Protein 4QHJ (pdb70)

InterPro domains:
  IPR008756 Peptidase M56 [PF05569] (7-85)

Sequence (216 aa):
MKDRKILNEILSNTINNEELNLNDDKKANIKKIKIKPLKRKIASISLTNKTIYINKNILPYLSDEEIRFILAHELLHLKYGKYHINEFEEELLFLFPNKEAILFNLINKLFQMKDRKILNEILSSNTINELNLNDKKANIKIKIKPLKRKIASISSLLTTNKTIYINKNILPYLSDEEIRFILAHELLHLKYGKYHINEFEEELLFLFPNKEAILFNLINKLFQ

Nearest PDB structures (foldseek):
  4qhj-assembly1_B  TM=9.947E-01  e=1.474E-17  Methanocaldococcus jannaschii DSM 2661
  4qhi-assembly2_C  TM=9.336E-01  e=2.902E-15  Methanocaldococcus jannaschii DSM 2661
  4qhg-assembly1_A-2  TM=9.249E-01  e=2.203E-14  Methanocaldococcus jannaschii DSM 2661
  4qhi-assembly1_B  TM=8.298E-01  e=1.121E-14  Methanocaldococcus jannaschii DSM 2661
  4jix-assembly1_A  TM=8.274E-01  e=1.534E-06  Methanocaldococcus jannaschii DSM 2661

Solvent-accessible surface area: 12260 Å² total; per-residue (Å²): 206,59,78,102,141,35,6,94,89,11,26,44,96,7,2,89,94,0,117,16,75,107,70,109,90,66,7,102,32,105,46,89,90,27,178,155,92,6,4,16,53,23,110,127,86,50,8,0,40,2,4,123,85,0,5,104,130,12,49,64,77,16,1,91,0,3,0,0,13,12,0,0,25,23,68,59,34,166,150,30,76,121,95,0,28,113,38,0,85,173,29,15,111,97,7,26,42,21,0,31,98,0,5,49,100,5,37,156,204,58,74,104,162,39,6,96,106,12,25,44,82,8,2,84,98,1,124,14,73,116,71,106,90,71,7,106,30,107,48,88,90,24,176,169,101,10,10,15,49,25,74,134,100,35,16,0,44,1,0,123,93,8,3,100,146,10,49,63,75,11,1,90,2,10,0,0,20,12,0,0,23,14,66,64,22,162,154,52,74,114,86,0,34,116,49,0,88,173,34,18,108,85,6,11,21,18,0,12,87,1,1,28,65,11,24,117

Structure (mmCIF, N/CA/C/O backbone):
data_4QHJ
#
_entry.id   4QHJ
#
_cell.length_a   49.390
_cell.length_b   49.840
_cell.length_c   104.840
_cell.angle_alpha   90.00
_cell.angle_beta   90.00
_cell.angle_gamma   90.00
#
_symmetry.space_group_name_H-M   'P 21 21 21'
#
loop_
_entity.id
_entity.type
_entity.pdbx_description
1 polymer 'Uncharacterized protein MJ1213'
2 non-polymer 'ZINC ION'
3 non-polymer 'ACETATE ION'
4 non-polymer GLYCEROL
5 water water
#
loop_
_atom_site.group_PDB
_atom_site.id
_atom_site.type_symbol
_atom_site.label_atom_id
_atom_site.label_alt_id
_atom_site.label_comp_id
_atom_site.label_asym_id
_atom_site.label_entity_id
_atom_site.label_seq_id
_atom_site.pdbx_PDB_ins_code
_atom_site.Cartn_x
_atom_site.Cartn_y
_atom_site.Cartn_z
_atom_site.occupancy
_atom_site.B_iso_or_equiv
_atom_site.auth_seq_id
_atom_site.auth_comp_id
_atom_site.auth_asym_id
_atom_site.auth_atom_id
_atom_site.pdbx_PDB_model_num
ATOM 1 N N . MET A 1 1 ? -5.851 26.579 -5.583 1.00 59.13 1 MET A N 1
ATOM 2 C CA . MET A 1 1 ? -5.290 25.522 -4.732 1.00 56.59 1 MET A CA 1
ATOM 3 C C . MET A 1 1 ? -3.847 25.169 -5.141 1.00 53.20 1 MET A C 1
ATOM 4 O O . MET A 1 1 ? -3.434 25.468 -6.263 1.00 52.42 1 MET A O 1
ATOM 9 N N . LYS A 1 2 ? -3.094 24.508 -4.243 1.00 44.83 2 LYS A N 1
ATOM 10 C CA . LYS A 1 2 ? -1.737 24.068 -4.574 1.00 41.02 2 LYS A CA 1
ATOM 11 C C . LYS A 1 2 ? -1.803 22.892 -5.568 1.00 39.95 2 LYS A C 1
ATOM 12 O O . LYS A 1 2 ? -2.654 22.019 -5.419 1.00 34.85 2 LYS A O 1
ATOM 18 N N . ASP A 1 3 ? -0.892 22.882 -6.560 1.00 36.86 3 ASP A N 1
ATOM 19 C CA . ASP A 1 3 ? -0.742 21.829 -7.560 1.00 36.74 3 ASP A CA 1
ATOM 20 C C . ASP A 1 3 ? -0.633 20.474 -6.854 1.00 35.63 3 ASP A C 1
ATOM 21 O O . ASP A 1 3 ? 0.285 20.269 -6.063 1.00 34.86 3 ASP A O 1
ATOM 26 N N . ARG A 1 4 ? -1.609 19.580 -7.081 1.00 30.56 4 ARG A N 1
ATOM 27 C CA . ARG A 1 4 ? -1.579 18.266 -6.435 1.00 27.16 4 ARG A CA 1
ATOM 28 C C . ARG A 1 4 ? -0.494 17.382 -7.022 1.00 26.34 4 ARG A C 1
ATOM 29 O O . ARG A 1 4 ? -0.040 16.459 -6.354 1.00 23.18 4 ARG A O 1
ATOM 37 N N . LYS A 1 5 ? -0.131 17.610 -8.300 1.00 24.20 5 LYS A N 1
ATOM 38 C CA . LYS A 1 5 ? 0.843 16.770 -8.981 1.00 23.14 5 LYS A CA 1
ATOM 39 C C . LYS A 1 5 ? 2.181 16.695 -8.210 1.00 24.39 5 LYS A C 1
ATOM 40 O O . LYS A 1 5 ? 2.660 15.588 -7.917 1.00 21.80 5 LYS A O 1
ATOM 46 N N . ILE A 1 6 ? 2.745 17.837 -7.821 1.00 22.27 6 ILE A N 1
ATOM 47 C CA . ILE A 1 6 ? 4.017 17.802 -7.100 1.00 21.79 6 ILE A CA 1
ATOM 48 C C . ILE A 1 6 ? 3.844 17.150 -5.710 1.00 23.03 6 ILE A C 1
ATOM 49 O O . ILE A 1 6 ? 4.712 16.403 -5.304 1.00 22.21 6 ILE A O 1
ATOM 54 N N . LEU A 1 7 ? 2.717 17.389 -5.020 1.00 20.62 7 LEU A N 1
ATOM 55 C CA . LEU A 1 7 ? 2.481 16.775 -3.704 1.00 20.50 7 LEU A CA 1
ATOM 56 C C . LEU A 1 7 ? 2.372 15.260 -3.827 1.00 21.83 7 LEU A C 1
ATOM 57 O O . LEU A 1 7 ? 2.949 14.547 -3.010 1.00 21.57 7 LEU A O 1
ATOM 62 N N . ASN A 1 8 ? 1.646 14.766 -4.860 1.00 20.72 8 ASN A N 1
ATOM 63 C CA . ASN A 1 8 ? 1.487 13.318 -5.092 1.00 20.54 8 ASN A CA 1
ATOM 64 C C . ASN A 1 8 ? 2.842 12.649 -5.317 1.00 23.10 8 ASN A C 1
ATOM 65 O O . ASN A 1 8 ? 3.111 11.593 -4.753 1.00 21.23 8 ASN A O 1
ATOM 70 N N . GLU A 1 9 ? 3.686 13.281 -6.138 1.00 20.39 9 GLU A N 1
ATOM 71 C CA . GLU A 1 9 ? 4.990 12.763 -6.503 1.00 19.35 9 GLU A CA 1
ATOM 72 C C . GLU A 1 9 ? 5.960 12.790 -5.309 1.00 22.41 9 GLU A C 1
ATOM 73 O O . GLU A 1 9 ? 6.625 11.786 -5.055 1.00 20.94 9 GLU A O 1
ATOM 79 N N . ILE A 1 10 ? 6.024 13.903 -4.567 1.00 18.69 10 ILE A N 1
ATOM 80 C CA . ILE A 1 10 ? 6.873 14.000 -3.375 1.00 19.21 10 ILE A CA 1
ATOM 81 C C . ILE A 1 10 ? 6.454 12.940 -2.362 1.00 21.37 10 ILE A C 1
ATOM 82 O O . ILE A 1 10 ? 7.304 12.231 -1.834 1.00 21.35 10 ILE A O 1
ATOM 87 N N . LEU A 1 11 ? 5.141 12.815 -2.114 1.00 19.52 11 LEU A N 1
ATOM 88 C CA . LEU A 1 11 ? 4.664 11.851 -1.133 1.00 18.74 11 LEU A CA 1
ATOM 89 C C . LEU A 1 11 ? 5.084 10.423 -1.519 1.00 23.15 11 LEU A C 1
ATOM 90 O O . LEU A 1 11 ? 5.655 9.708 -0.697 1.00 23.63 11 LEU A O 1
ATOM 95 N N . SER A 1 12 ? 4.824 10.023 -2.771 1.00 21.31 12 SER A N 1
ATOM 96 C CA . SER A 1 12 ? 5.151 8.675 -3.250 1.00 21.47 12 SER A CA 1
ATOM 97 C C . SER A 1 12 ? 6.673 8.426 -3.203 1.00 24.02 12 SER A C 1
ATOM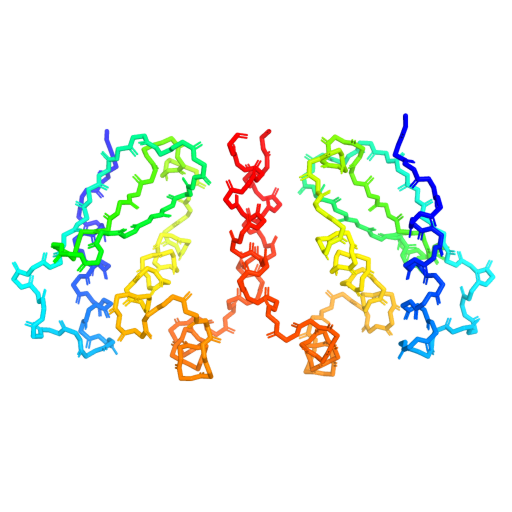 98 O O . SER A 1 12 ? 7.119 7.381 -2.723 1.00 24.42 12 SER A O 1
ATOM 101 N N . ASN A 1 13 ? 7.454 9.378 -3.711 1.00 20.64 13 ASN A N 1
ATOM 102 C CA . ASN A 1 13 ? 8.924 9.270 -3.741 1.00 21.42 13 ASN A CA 1
ATOM 103 C C . ASN A 1 13 ? 9.520 9.173 -2.352 1.00 25.07 13 ASN A C 1
ATOM 104 O O . ASN A 1 13 ? 10.427 8.368 -2.147 1.00 25.11 13 ASN A O 1
ATOM 109 N N . THR A 1 14 ? 9.012 9.979 -1.407 1.00 22.51 14 THR A N 1
ATOM 110 C CA . THR A 1 14 ? 9.565 10.026 -0.053 1.00 22.03 14 THR A CA 1
ATOM 111 C C . THR A 1 14 ? 9.190 8.765 0.717 1.00 26.06 14 THR A C 1
ATOM 112 O O . THR A 1 14 ? 10.041 8.218 1.418 1.00 26.13 14 THR A O 1
ATOM 116 N N . ILE A 1 15 ? 7.957 8.279 0.556 1.00 23.19 15 ILE A N 1
ATOM 117 C CA . ILE A 1 15 ? 7.538 7.033 1.201 1.00 22.49 15 ILE A CA 1
ATOM 118 C C . ILE A 1 15 ? 8.448 5.906 0.708 1.00 26.59 15 ILE A C 1
ATOM 119 O O . ILE A 1 15 ? 8.864 5.073 1.512 1.00 27.85 15 ILE A O 1
ATOM 124 N N . ASN A 1 16 ? 8.770 5.893 -0.615 1.00 24.73 16 ASN A N 1
ATOM 125 C CA A ASN A 1 16 ? 9.625 4.850 -1.182 0.50 24.91 16 ASN A CA 1
ATOM 126 C CA B ASN A 1 16 ? 9.642 4.884 -1.229 0.50 25.27 16 ASN A CA 1
ATOM 127 C C . ASN A 1 16 ? 11.031 4.900 -0.597 1.00 29.57 16 ASN A C 1
ATOM 128 O O . ASN A 1 16 ? 11.521 3.864 -0.137 1.00 30.67 16 ASN A O 1
ATOM 137 N N . GLU A 1 17 ? 11.680 6.083 -0.576 1.00 26.44 17 GLU A N 1
ATOM 138 C CA A GLU A 1 17 ? 13.058 6.162 -0.087 0.50 26.23 17 GLU A CA 1
ATOM 139 C CA B GLU A 1 17 ? 13.062 6.143 -0.080 0.50 27.30 17 GLU A CA 1
ATOM 140 C C . GLU A 1 17 ? 13.155 6.019 1.445 1.00 29.69 17 GLU A C 1
ATOM 141 O O . GLU A 1 17 ? 14.232 5.714 1.953 1.00 30.03 17 GLU A O 1
ATOM 152 N N . LEU A 1 18 ? 12.036 6.176 2.171 1.00 25.30 18 LEU A N 1
ATOM 153 C CA . LEU A 1 18 ? 12.052 5.989 3.632 1.00 24.54 18 LEU A CA 1
ATOM 154 C C . LEU A 1 18 ? 11.587 4.566 3.996 1.00 28.69 18 LEU A C 1
ATOM 155 O O . LEU A 1 18 ? 11.435 4.266 5.176 1.00 28.01 18 LEU A O 1
ATOM 160 N N . ASN A 1 19 ? 11.406 3.685 2.977 1.00 28.57 19 ASN A N 1
ATOM 161 C CA . ASN A 1 19 ? 10.939 2.288 3.100 1.00 30.58 19 ASN A CA 1
ATOM 162 C C . ASN A 1 19 ? 9.612 2.190 3.902 1.00 34.35 19 ASN A C 1
ATOM 163 O O . ASN A 1 19 ? 9.461 1.339 4.788 1.00 34.20 19 ASN A O 1
ATOM 168 N N . LEU A 1 20 ? 8.656 3.060 3.563 1.00 29.87 20 LEU A N 1
ATOM 169 C CA . LEU A 1 20 ? 7.339 3.118 4.200 1.00 29.23 20 LEU A CA 1
ATOM 170 C C . LEU A 1 20 ? 6.224 2.625 3.253 1.00 32.91 20 LEU A C 1
ATOM 171 O O . LEU A 1 20 ? 5.043 2.866 3.519 1.00 31.31 20 LEU A O 1
ATOM 176 N N . ASN A 1 21 ? 6.583 1.925 2.156 1.00 32.70 21 ASN A N 1
ATOM 177 C CA . ASN A 1 21 ? 5.577 1.459 1.184 1.00 34.20 21 ASN A CA 1
ATOM 178 C C . ASN A 1 21 ? 4.499 0.548 1.793 1.00 39.53 21 ASN A C 1
ATOM 179 O O . ASN A 1 21 ? 3.390 0.511 1.250 1.00 39.41 21 ASN A O 1
ATOM 184 N N . ASP A 1 22 ? 4.795 -0.138 2.930 1.00 37.54 22 ASP A N 1
ATOM 185 C CA A ASP A 1 22 ? 3.842 -0.996 3.647 0.50 38.45 22 ASP A CA 1
ATOM 186 C CA B ASP A 1 22 ? 3.820 -1.000 3.613 0.50 38.50 22 ASP A CA 1
ATOM 187 C C . ASP A 1 22 ? 2.667 -0.158 4.203 1.00 41.71 22 ASP A C 1
ATOM 188 O O . ASP A 1 22 ? 1.617 -0.702 4.573 1.00 42.71 22 ASP A O 1
ATOM 197 N N . LYS A 1 23 ? 2.853 1.174 4.262 1.00 36.07 23 LYS A N 1
ATOM 198 C CA . LYS A 1 23 ? 1.867 2.119 4.786 1.00 35.52 23 LYS A CA 1
ATOM 199 C C . LYS A 1 23 ? 1.275 3.021 3.674 1.00 38.03 23 LYS A C 1
ATOM 200 O O . LYS A 1 23 ? 0.542 3.956 3.992 1.00 36.27 23 LYS A O 1
ATOM 206 N N . LYS A 1 24 ? 1.581 2.739 2.388 1.00 35.03 24 LYS A N 1
ATOM 207 C CA . LYS A 1 24 ? 1.109 3.533 1.246 1.00 35.06 24 LYS A CA 1
ATOM 208 C C . LYS A 1 24 ? -0.442 3.584 1.164 1.00 38.95 24 LYS A C 1
ATOM 209 O O . LYS A 1 24 ? -1.006 4.611 0.769 1.00 36.64 24 LYS A O 1
ATOM 215 N N . ALA A 1 25 ? -1.125 2.487 1.551 1.00 34.85 25 ALA A N 1
ATOM 216 C CA . ALA A 1 25 ? -2.598 2.453 1.544 1.00 34.65 25 ALA A CA 1
ATOM 217 C C . ALA A 1 25 ? -3.202 3.338 2.648 1.00 36.95 25 ALA A C 1
ATOM 218 O O . ALA A 1 25 ? -4.406 3.647 2.613 1.00 36.61 25 ALA A O 1
ATOM 220 N N . ASN A 1 26 ? -2.373 3.747 3.630 1.00 32.34 26 ASN A N 1
ATOM 221 C CA . ASN A 1 26 ? -2.850 4.529 4.768 1.00 32.60 26 ASN A CA 1
ATOM 222 C C . ASN A 1 26 ? -2.419 5.975 4.750 1.00 34.72 26 ASN A C 1
ATOM 223 O O . ASN A 1 26 ? -3.192 6.825 5.191 1.00 36.85 26 ASN A O 1
ATOM 228 N N . ILE A 1 27 ? -1.191 6.265 4.298 1.00 27.48 27 ILE A N 1
ATOM 229 C CA . ILE A 1 27 ? -0.670 7.634 4.358 1.00 25.51 27 ILE A CA 1
ATOM 230 C C . ILE A 1 27 ? -1.302 8.518 3.293 1.00 27.78 27 ILE A C 1
ATOM 231 O O . ILE A 1 27 ? -1.290 8.176 2.118 1.00 26.32 27 ILE A O 1
ATOM 236 N N . LYS A 1 28 ? -1.817 9.666 3.732 1.00 25.32 28 LYS A N 1
ATOM 237 C CA A LYS A 1 28 ? -2.438 10.671 2.871 0.50 24.22 28 LYS A CA 1
ATOM 238 C CA B LYS A 1 28 ? -2.438 10.669 2.867 0.50 24.42 28 LYS A CA 1
ATOM 239 C C . LYS A 1 28 ? -2.094 12.055 3.356 1.00 28.17 28 LYS A C 1
ATOM 240 O O . LYS A 1 28 ? -1.922 12.254 4.562 1.00 27.46 28 LYS A O 1
ATOM 251 N N . ILE A 1 29 ? -2.046 13.020 2.441 1.00 23.83 29 ILE A N 1
ATOM 252 C CA . ILE A 1 29 ? -1.850 14.414 2.807 1.00 23.69 29 ILE A CA 1
ATOM 253 C C . ILE A 1 29 ? -3.228 15.075 2.843 1.00 28.16 29 ILE A C 1
ATOM 254 O O . ILE A 1 29 ? -4.009 14.897 1.911 1.00 28.15 29 ILE A O 1
ATOM 259 N N . LYS A 1 30 ? -3.504 15.889 3.865 1.00 26.33 30 LYS A N 1
ATOM 260 C CA . LYS A 1 30 ? -4.723 16.698 3.908 1.00 27.85 30 LYS A CA 1
ATOM 261 C C . LYS A 1 30 ? -4.301 18.129 4.154 1.00 32.45 30 LYS A C 1
ATOM 262 O O . LYS A 1 30 ? -3.402 18.360 4.960 1.00 32.58 30 LYS A O 1
ATOM 268 N N . ILE A 1 31 ? -4.903 19.081 3.432 1.00 29.93 31 ILE A N 1
ATOM 269 C CA . ILE A 1 31 ? -4.571 20.501 3.555 1.00 30.55 31 ILE A CA 1
ATOM 270 C C . ILE A 1 31 ? -5.713 21.200 4.282 1.00 35.90 31 ILE A C 1
ATOM 271 O O . ILE A 1 31 ? -6.843 21.253 3.784 1.00 34.92 31 ILE A O 1
ATOM 276 N N . LYS A 1 32 ? -5.421 21.708 5.478 1.00 33.55 32 LYS A N 1
ATOM 277 C CA . LYS A 1 32 ? -6.432 22.385 6.289 1.00 35.72 32 LYS A CA 1
ATOM 278 C C . LYS A 1 32 ? -5.788 23.451 7.177 1.00 39.83 32 LYS A C 1
ATOM 279 O O . LYS A 1 32 ? -4.591 23.358 7.449 1.00 36.70 32 LYS A O 1
ATOM 285 N N . PRO A 1 33 ? -6.549 24.448 7.684 1.00 39.59 33 PRO A N 1
ATOM 286 C CA . PRO A 1 33 ? -5.930 25.410 8.613 1.00 40.58 33 PRO A CA 1
ATOM 287 C C . PRO A 1 33 ? -5.476 24.681 9.873 1.00 45.61 33 PRO A C 1
ATOM 288 O O . PRO A 1 33 ? -6.152 23.754 10.339 1.00 46.45 33 PRO A O 1
ATOM 292 N N . LEU A 1 34 ? -4.281 25.022 10.342 1.00 41.26 34 LEU A N 1
ATOM 293 C CA . LEU A 1 34 ? -3.701 24.494 11.572 1.00 41.07 34 LEU A CA 1
ATOM 294 C C . LEU A 1 34 ? -3.453 25.679 12.477 1.00 49.12 34 LEU A C 1
ATOM 295 O O . LEU A 1 34 ? -2.980 26.725 12.010 1.00 49.54 34 LEU A O 1
ATOM 300 N N . LYS A 1 35 ? -3.852 25.532 13.748 1.00 48.90 35 LYS A N 1
ATOM 301 C CA . LYS A 1 35 ? -3.802 26.583 14.768 1.00 50.69 35 LYS A CA 1
ATOM 302 C C . LYS A 1 35 ? -2.377 27.035 15.100 1.00 54.75 35 LYS A C 1
ATOM 303 O O . LYS A 1 35 ? -2.091 28.232 15.015 1.00 57.77 35 LYS A O 1
ATOM 309 N N . ARG A 1 36 ? -1.502 26.106 15.499 1.00 46.88 36 ARG A N 1
ATOM 310 C CA . ARG A 1 36 ? -0.161 26.485 15.939 1.00 46.68 36 ARG A CA 1
ATOM 311 C C . ARG A 1 36 ? 0.962 25.670 15.273 1.00 45.71 36 ARG A C 1
ATOM 312 O O . ARG A 1 36 ? 2.036 25.518 15.864 1.00 43.64 36 ARG A O 1
ATOM 320 N N . LYS A 1 37 ? 0.730 25.155 14.050 1.00 40.07 37 LYS A N 1
ATOM 321 C CA . LYS A 1 37 ? 1.721 24.316 13.364 1.00 37.53 37 LYS A CA 1
ATOM 322 C C . LYS A 1 37 ? 1.744 24.527 11.847 1.00 37.58 37 LYS A C 1
ATOM 323 O O . LYS A 1 37 ? 0.715 24.861 11.260 1.00 37.47 37 LYS A O 1
ATOM 329 N N . ILE A 1 38 ? 2.901 24.285 11.205 1.00 32.71 38 ILE A N 1
ATOM 330 C CA . ILE A 1 38 ? 3.001 24.368 9.739 1.00 31.56 38 ILE A CA 1
ATOM 331 C C . ILE A 1 38 ? 2.514 23.040 9.151 1.00 32.46 38 ILE A C 1
ATOM 332 O O . ILE A 1 38 ? 2.036 22.970 8.022 1.00 29.13 38 ILE A O 1
ATOM 337 N N . ALA A 1 39 ? 2.683 21.976 9.927 1.00 30.93 39 ALA A N 1
ATOM 338 C CA . ALA A 1 39 ? 2.307 20.619 9.569 1.00 30.44 39 ALA A CA 1
ATOM 339 C C . ALA A 1 39 ? 2.179 19.787 10.831 1.00 34.46 39 ALA A C 1
ATOM 340 O O . ALA A 1 39 ? 2.702 20.164 11.881 1.00 33.36 39 ALA A O 1
ATOM 342 N N . SER A 1 40 ? 1.462 18.675 10.732 1.00 31.37 40 SER A N 1
ATOM 343 C CA . SER A 1 40 ? 1.245 17.752 11.833 1.00 32.22 40 SER A CA 1
ATOM 344 C C . SER A 1 40 ? 0.879 16.389 11.292 1.00 37.18 40 SER A C 1
ATOM 345 O O . SER A 1 40 ? 0.734 16.208 10.079 1.00 34.47 40 SER A O 1
ATOM 348 N N . ILE A 1 41 ? 0.741 15.421 12.190 1.00 34.57 41 ILE A N 1
ATOM 349 C CA . ILE A 1 41 ? 0.348 14.071 11.818 1.00 34.64 41 ILE A CA 1
ATOM 350 C C . ILE A 1 41 ? -0.767 13.606 12.728 1.00 43.44 41 ILE A C 1
ATOM 351 O O . ILE A 1 41 ? -0.928 14.111 13.845 1.00 41.67 41 ILE A O 1
ATOM 356 N N . SER A 1 42 ? -1.527 12.636 12.248 1.00 44.17 42 SER A N 1
ATOM 357 C CA . SER A 1 42 ? -2.487 11.901 13.052 1.00 48.30 42 SER A CA 1
ATOM 358 C C . SER A 1 42 ? -1.926 10.493 12.997 1.00 59.72 42 SER A C 1
ATOM 359 O O . SER A 1 42 ? -2.020 9.833 11.952 1.00 59.96 42 SER A O 1
ATOM 362 N N . LEU A 1 43 ? -1.167 10.104 14.039 1.00 59.66 43 LEU A N 1
ATOM 363 C CA . LEU A 1 43 ? -0.498 8.797 14.078 1.00 60.83 43 LEU A CA 1
ATOM 364 C C . LEU A 1 43 ? -1.511 7.652 13.914 1.00 67.50 43 LEU A C 1
ATOM 365 O O . LEU A 1 43 ? -1.180 6.643 13.284 1.00 67.83 43 LEU A O 1
ATOM 370 N N . THR A 1 44 ? -2.744 7.836 14.437 1.00 64.75 44 THR A N 1
ATOM 371 C CA . THR A 1 44 ? -3.821 6.855 14.368 1.00 65.31 44 THR A CA 1
ATOM 372 C C . THR A 1 44 ? -4.120 6.463 12.913 1.00 66.44 44 THR A C 1
ATOM 373 O O . THR A 1 44 ? -3.916 5.295 12.573 1.00 67.09 44 THR A O 1
ATOM 377 N N . ASN A 1 45 ? -4.550 7.419 12.047 1.00 59.10 45 ASN A N 1
ATOM 378 C CA . ASN A 1 45 ? -4.895 7.067 10.667 1.00 56.90 45 ASN A CA 1
ATOM 379 C C . ASN A 1 45 ? -3.795 7.434 9.621 1.00 53.85 45 ASN A C 1
ATOM 380 O O . ASN A 1 45 ? -4.050 7.282 8.423 1.00 52.20 45 ASN A O 1
ATOM 385 N N . LYS A 1 46 ? -2.567 7.823 10.065 1.00 46.73 46 LYS A N 1
ATOM 386 C CA . LYS A 1 46 ? -1.397 8.078 9.197 1.00 43.76 46 LYS A CA 1
ATOM 387 C C . LYS A 1 46 ? -1.647 9.255 8.216 1.00 43.60 46 LYS A C 1
ATOM 388 O O . LYS A 1 46 ? -1.137 9.265 7.090 1.00 44.06 46 LYS A O 1
ATOM 394 N N . THR A 1 47 ? -2.419 10.252 8.650 1.00 36.50 47 THR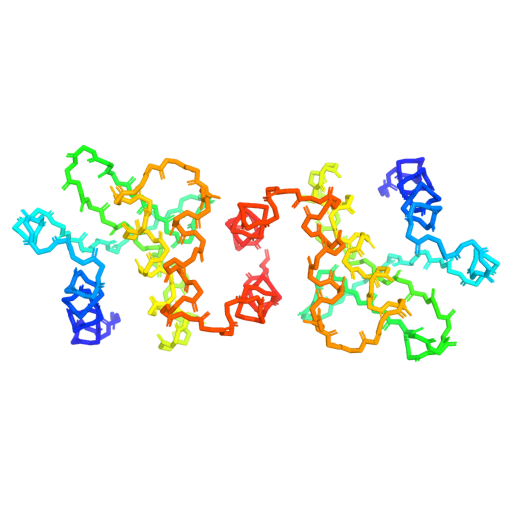 A N 1
ATOM 395 C CA . THR A 1 47 ? -2.677 11.431 7.831 1.00 34.04 47 THR A CA 1
ATOM 396 C C . THR A 1 47 ? -1.641 12.503 8.135 1.00 34.21 47 THR A C 1
ATOM 397 O O . THR A 1 47 ? -1.361 12.772 9.306 1.00 34.90 47 THR A O 1
ATOM 401 N N . ILE A 1 48 ? -1.082 13.129 7.080 1.00 26.14 48 ILE A N 1
ATOM 402 C CA . ILE A 1 48 ? -0.172 14.254 7.245 1.00 24.57 48 ILE A CA 1
ATOM 403 C C . ILE A 1 48 ? -0.969 15.494 6.939 1.00 28.87 48 ILE A C 1
ATOM 404 O O . ILE A 1 48 ? -1.454 15.627 5.818 1.00 27.26 48 ILE A O 1
ATOM 409 N N . TYR A 1 49 ? -1.086 16.412 7.904 1.00 27.47 49 TYR A N 1
ATOM 410 C CA . TYR A 1 49 ? -1.779 17.667 7.677 1.00 29.88 49 TYR A CA 1
ATOM 411 C C . TYR A 1 49 ? -0.777 18.745 7.340 1.00 31.74 49 TYR A C 1
ATOM 412 O O . TYR A 1 49 ? 0.262 18.836 8.002 1.00 30.08 49 TYR A O 1
ATOM 421 N N . ILE A 1 50 ? -1.071 19.539 6.291 1.00 27.06 50 ILE A N 1
ATOM 422 C CA . ILE A 1 50 ? -0.255 20.688 5.906 1.00 26.94 50 ILE A CA 1
ATOM 423 C C . ILE A 1 50 ? -1.116 21.903 6.153 1.00 29.64 50 ILE A C 1
ATOM 424 O O . ILE A 1 50 ? -2.291 21.933 5.740 1.00 29.89 50 ILE A O 1
ATOM 429 N N . ASN A 1 51 ? -0.554 22.911 6.819 1.00 27.42 51 ASN A N 1
ATOM 430 C CA . ASN A 1 51 ? -1.289 24.137 7.101 1.00 28.91 51 ASN A CA 1
ATOM 431 C C . ASN A 1 51 ? -1.616 24.856 5.779 1.00 33.85 51 ASN A C 1
ATOM 432 O O . ASN A 1 51 ? -0.723 25.260 5.042 1.00 32.61 51 ASN A O 1
ATOM 437 N N . LYS A 1 52 ? -2.920 24.991 5.479 1.00 33.28 52 LYS A N 1
ATOM 438 C CA . LYS A 1 52 ? -3.430 25.654 4.276 1.00 33.73 52 LYS A CA 1
ATOM 439 C C . LYS A 1 52 ? -2.881 27.102 4.108 1.00 41.51 52 LYS A C 1
ATOM 440 O O . LYS A 1 52 ? -2.664 27.559 2.982 1.00 40.73 52 LYS A O 1
ATOM 446 N N . ASN A 1 53 ? -2.656 27.798 5.226 1.00 42.03 53 ASN A N 1
ATOM 447 C CA . ASN A 1 53 ? -2.165 29.179 5.245 1.00 45.10 53 ASN A CA 1
ATOM 448 C C . ASN A 1 53 ? -0.638 29.286 4.996 1.00 51.69 53 ASN A C 1
ATOM 449 O O . ASN A 1 53 ? -0.201 30.358 4.587 1.00 53.96 53 ASN A O 1
ATOM 454 N N . ILE A 1 54 ? 0.165 28.189 5.233 1.00 46.38 54 ILE A N 1
ATOM 455 C CA . ILE A 1 54 ? 1.642 28.133 5.057 1.00 45.36 54 ILE A CA 1
ATOM 456 C C . ILE A 1 54 ? 2.046 27.719 3.659 1.00 47.05 54 ILE A C 1
ATOM 457 O O . ILE A 1 54 ? 3.088 28.140 3.140 1.00 46.02 54 ILE A O 1
ATOM 462 N N . LEU A 1 55 ? 1.288 26.782 3.115 1.00 42.00 55 LEU A N 1
ATOM 463 C CA . LEU A 1 55 ? 1.603 26.128 1.870 1.00 40.05 55 LEU A CA 1
ATOM 464 C C . LEU A 1 55 ? 1.953 27.109 0.715 1.00 45.18 55 LEU A C 1
ATOM 465 O O . LEU A 1 55 ? 3.002 26.885 0.109 1.00 43.62 55 LEU A O 1
ATOM 470 N N . PRO A 1 56 ? 1.219 28.235 0.458 1.00 44.18 56 PRO A N 1
ATOM 471 C CA . PRO A 1 56 ? 1.622 29.128 -0.647 1.00 44.95 56 PRO A CA 1
ATOM 472 C C . PRO A 1 56 ? 3.006 29.780 -0.506 1.00 49.62 56 PRO A C 1
ATOM 473 O O . PRO A 1 56 ? 3.554 30.222 -1.519 1.00 50.20 56 PRO A O 1
ATOM 477 N N . TYR A 1 57 ? 3.572 29.846 0.716 1.00 46.00 57 TYR A N 1
ATOM 478 C CA . TYR A 1 57 ? 4.868 30.498 0.974 1.00 45.98 57 TYR A CA 1
ATOM 479 C C . TYR A 1 57 ? 6.068 29.540 0.909 1.00 47.22 57 TYR A C 1
ATOM 480 O O . TYR A 1 57 ? 7.217 29.981 1.001 1.00 46.38 57 TYR A O 1
ATOM 489 N N . LEU A 1 58 ? 5.810 28.237 0.758 1.00 41.75 58 LEU A N 1
ATOM 490 C CA . LEU A 1 58 ? 6.886 27.251 0.744 1.00 39.17 58 LEU A CA 1
ATOM 491 C C . LEU A 1 58 ? 7.419 26.990 -0.652 1.00 39.23 58 LEU A C 1
ATOM 492 O O . LEU A 1 58 ? 6.638 26.802 -1.587 1.00 38.66 58 LEU A O 1
ATOM 497 N N . SER A 1 59 ? 8.751 26.909 -0.777 1.00 33.02 59 SER A N 1
ATOM 498 C CA . SER A 1 59 ? 9.425 26.530 -2.021 1.00 31.30 59 SER A CA 1
ATOM 499 C C . SER A 1 59 ? 9.222 25.025 -2.236 1.00 32.14 59 SER A C 1
ATOM 500 O O . SER A 1 59 ? 8.845 24.332 -1.281 1.00 30.16 59 SER A O 1
ATOM 503 N N . ASP A 1 60 ? 9.492 24.503 -3.454 1.00 27.70 60 ASP A N 1
ATOM 504 C CA . ASP A 1 60 ? 9.339 23.057 -3.691 1.00 26.93 60 ASP A CA 1
ATOM 505 C C . ASP A 1 60 ? 10.260 22.261 -2.763 1.00 28.09 60 ASP A C 1
ATOM 506 O O . ASP A 1 60 ? 9.828 21.255 -2.203 1.00 26.74 60 ASP A O 1
ATOM 511 N N . GLU A 1 61 ? 11.498 22.733 -2.567 1.00 26.01 61 GLU A N 1
ATOM 512 C CA . GLU A 1 61 ? 12.453 22.052 -1.687 1.00 25.04 61 GLU A CA 1
ATOM 513 C C . GLU A 1 61 ? 11.931 22.036 -0.245 1.00 28.94 61 GLU A C 1
ATOM 514 O O . GLU A 1 61 ? 12.022 20.997 0.417 1.00 27.78 61 GLU A O 1
ATOM 520 N N . GLU A 1 62 ? 11.352 23.159 0.230 1.00 26.28 62 GLU A N 1
ATOM 521 C CA . GLU A 1 62 ? 10.785 23.212 1.587 1.00 26.09 62 GLU A CA 1
ATOM 522 C C . GLU A 1 62 ? 9.611 22.251 1.738 1.00 27.00 62 GLU A C 1
ATOM 523 O O . GLU A 1 62 ? 9.484 21.627 2.788 1.00 24.50 62 GLU A O 1
ATOM 529 N N . ILE A 1 63 ? 8.758 22.110 0.705 1.00 24.28 63 ILE A N 1
ATOM 530 C CA . ILE A 1 63 ? 7.660 21.132 0.773 1.00 22.95 63 ILE A CA 1
ATOM 531 C C . ILE A 1 63 ? 8.252 19.710 0.871 1.00 24.78 63 ILE A C 1
ATOM 532 O O . ILE A 1 63 ? 7.775 18.907 1.680 1.00 23.85 63 ILE A O 1
ATOM 537 N N . ARG A 1 64 ? 9.290 19.404 0.060 1.00 22.03 64 ARG A N 1
ATOM 538 C CA . ARG A 1 64 ? 9.933 18.074 0.121 1.00 21.51 64 ARG A CA 1
ATOM 539 C C . ARG A 1 64 ? 10.439 17.816 1.548 1.00 24.93 64 ARG A C 1
ATOM 540 O O . ARG A 1 64 ? 10.227 16.739 2.089 1.00 23.52 64 ARG A O 1
ATOM 548 N N . PHE A 1 65 ? 11.081 18.841 2.151 1.00 22.21 65 PHE A N 1
ATOM 549 C CA . PHE A 1 65 ? 11.680 18.767 3.483 1.00 22.00 65 PHE A CA 1
ATOM 550 C C . PHE A 1 65 ? 10.624 18.544 4.574 1.00 25.53 65 PHE A C 1
ATOM 551 O O . PHE A 1 65 ? 10.787 17.665 5.423 1.00 24.10 65 PHE A O 1
ATOM 559 N N . ILE A 1 66 ? 9.547 19.345 4.551 1.00 23.75 66 ILE A N 1
ATOM 560 C CA . ILE A 1 66 ? 8.460 19.251 5.533 1.00 23.69 66 ILE A CA 1
ATOM 561 C C . ILE A 1 66 ? 7.761 17.878 5.439 1.00 25.80 66 ILE A C 1
ATOM 562 O O . ILE A 1 66 ? 7.478 17.261 6.472 1.00 23.69 66 ILE A O 1
ATOM 567 N N . LEU A 1 67 ? 7.488 17.396 4.211 1.00 23.07 67 LEU A N 1
ATOM 568 C CA . LEU A 1 67 ? 6.865 16.082 4.072 1.00 22.08 67 LEU A CA 1
ATOM 569 C C . LEU A 1 67 ? 7.791 14.966 4.578 1.00 23.63 67 LEU A C 1
ATOM 570 O O . LEU A 1 67 ? 7.306 14.066 5.269 1.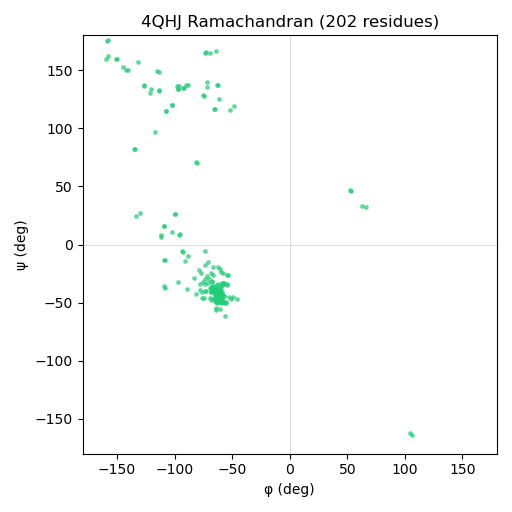00 22.72 67 LEU A O 1
ATOM 575 N N . ALA A 1 68 ? 9.111 15.044 4.291 1.00 21.09 68 ALA A N 1
ATOM 576 C CA . ALA A 1 68 ? 10.059 14.052 4.807 1.00 20.38 68 ALA A CA 1
ATOM 577 C C . ALA A 1 68 ? 10.076 14.092 6.339 1.00 24.39 68 ALA A C 1
ATOM 578 O O . ALA A 1 68 ? 10.053 13.035 6.980 1.00 24.42 68 ALA A O 1
ATOM 580 N N . HIS A 1 69 ? 10.078 15.305 6.921 1.00 22.07 69 HIS A N 1
ATOM 581 C CA . HIS A 1 69 ? 10.072 15.488 8.373 1.00 21.53 69 HIS A CA 1
ATOM 582 C C . HIS A 1 69 ? 8.847 14.796 9.007 1.00 22.77 69 HIS A C 1
ATOM 583 O O . HIS A 1 69 ? 9.002 14.022 9.959 1.00 22.21 69 HIS A O 1
ATOM 590 N N . GLU A 1 70 ? 7.643 15.029 8.460 1.00 21.55 70 GLU A N 1
ATOM 591 C CA . GLU A 1 70 ? 6.433 14.402 9.012 1.00 20.69 70 GLU A CA 1
ATOM 592 C C . GLU A 1 70 ? 6.430 12.887 8.801 1.00 23.11 70 GLU A C 1
ATOM 593 O O . GLU A 1 70 ? 6.043 12.157 9.714 1.00 22.94 70 GLU A O 1
ATOM 599 N N . LEU A 1 71 ? 6.905 12.412 7.643 1.00 21.24 71 LEU A N 1
ATOM 600 C CA . LEU A 1 71 ? 6.994 10.966 7.382 1.00 20.81 71 LEU A CA 1
ATOM 601 C C . LEU A 1 71 ? 7.950 10.296 8.365 1.00 23.59 71 LEU A C 1
ATOM 602 O O . LEU A 1 71 ? 7.695 9.170 8.794 1.00 22.60 71 LEU A O 1
ATOM 607 N N . LEU A 1 72 ? 9.027 11.020 8.764 1.00 20.96 72 LEU A N 1
ATOM 608 C CA . LEU A 1 72 ? 10.002 10.491 9.718 1.00 20.58 72 LEU A CA 1
ATOM 609 C C . LEU A 1 72 ? 9.387 10.426 11.120 1.00 23.65 72 LEU A C 1
ATOM 610 O O . LEU A 1 72 ? 9.675 9.473 11.853 1.00 23.06 72 LEU A O 1
ATOM 615 N N . HIS A 1 73 ? 8.482 11.378 11.465 1.00 21.47 73 HIS A N 1
ATOM 616 C CA . HIS A 1 73 ? 7.729 11.245 12.726 1.00 22.73 73 HIS A CA 1
ATOM 617 C C . HIS A 1 73 ? 6.767 10.028 12.641 1.00 26.42 73 HIS A C 1
ATOM 618 O O . HIS A 1 73 ? 6.648 9.305 13.626 1.00 26.16 73 HIS A O 1
ATOM 625 N N . LEU A 1 74 ? 6.134 9.765 11.465 1.00 24.80 74 LEU A N 1
ATOM 626 C CA . LEU A 1 74 ? 5.298 8.560 11.288 1.00 25.07 74 LEU A CA 1
ATOM 627 C C . LEU A 1 74 ? 6.151 7.287 11.453 1.00 28.73 74 LEU A C 1
ATOM 628 O O . LEU A 1 74 ? 5.724 6.346 12.129 1.00 28.42 74 LEU A O 1
ATOM 633 N N . LYS A 1 75 ? 7.392 7.299 10.932 1.00 23.95 75 LYS A N 1
ATOM 634 C CA . LYS A 1 75 ? 8.277 6.150 10.980 1.00 23.27 75 LYS A CA 1
ATOM 635 C C . LYS A 1 75 ? 8.888 5.907 12.371 1.00 27.29 75 LYS A C 1
ATOM 636 O O . LYS A 1 75 ? 8.916 4.755 12.821 1.00 27.14 75 LYS A O 1
ATOM 642 N N . TYR A 1 76 ? 9.393 6.969 13.030 1.00 23.94 76 TYR A N 1
ATOM 643 C CA . TYR A 1 76 ? 10.153 6.861 14.276 1.00 23.54 76 TYR A CA 1
ATOM 644 C C . TYR A 1 76 ? 9.503 7.343 15.571 1.00 26.75 76 TYR A C 1
ATOM 645 O O . TYR A 1 76 ? 10.050 7.060 16.642 1.00 27.04 76 TYR A O 1
ATOM 654 N N . GLY A 1 77 ? 8.404 8.077 15.495 1.00 25.64 77 GLY A N 1
ATOM 655 C CA . GLY A 1 77 ? 7.765 8.543 16.721 1.00 25.59 77 GLY A CA 1
ATOM 656 C C . GLY A 1 77 ? 7.968 10.019 16.978 1.00 27.22 77 GLY A C 1
ATOM 657 O O . GLY A 1 77 ? 8.363 10.766 16.079 1.00 24.60 77 GLY A O 1
ATOM 658 N N . LYS A 1 78 ? 7.714 10.441 18.223 1.00 26.30 78 LYS A N 1
ATOM 659 C CA . LYS A 1 78 ? 7.707 11.846 18.612 1.00 26.26 78 LYS A CA 1
ATOM 660 C C . LYS A 1 78 ? 9.055 12.561 18.597 1.00 27.55 78 LYS A C 1
ATOM 661 O O . LYS A 1 78 ? 9.055 13.796 18.540 1.00 26.56 78 LYS A O 1
ATOM 667 N N . TYR A 1 79 ? 10.181 11.830 18.732 1.00 23.58 79 TYR A N 1
ATOM 668 C CA . TYR A 1 79 ? 11.482 12.452 18.951 1.00 22.19 79 TYR A CA 1
ATOM 669 C C . TYR A 1 79 ? 12.492 12.255 17.831 1.00 25.26 79 TYR A C 1
ATOM 670 O O . TYR A 1 79 ? 12.509 11.210 17.167 1.00 24.57 79 TYR A O 1
ATOM 679 N N . HIS A 1 80 ? 13.376 13.273 17.672 1.00 21.03 80 HIS A N 1
ATOM 680 C CA . HIS A 1 80 ? 14.450 13.279 16.669 1.00 20.34 80 HIS A CA 1
ATOM 681 C C . HIS A 1 80 ? 15.641 12.474 17.184 1.00 23.83 80 HIS A C 1
ATOM 682 O O . HIS A 1 80 ? 16.704 13.029 17.525 1.00 23.55 80 HIS A O 1
ATOM 689 N N . ILE A 1 81 ? 15.460 11.140 17.236 1.00 20.61 81 ILE A N 1
ATOM 690 C CA . ILE A 1 81 ? 16.514 10.189 17.629 1.00 19.06 81 ILE A CA 1
ATOM 691 C C . ILE A 1 81 ? 17.581 10.178 16.512 1.00 22.62 81 ILE A C 1
ATOM 692 O O . ILE A 1 81 ? 17.323 10.701 15.416 1.00 21.74 81 ILE A O 1
ATOM 697 N N . ASN A 1 82 ? 18.778 9.629 16.792 1.00 21.99 82 ASN A N 1
ATOM 698 C CA . ASN A 1 82 ? 19.859 9.631 15.799 1.00 21.40 82 ASN A CA 1
ATOM 699 C C . ASN A 1 82 ? 19.421 9.053 14.442 1.00 25.88 82 ASN A C 1
ATOM 700 O O . ASN A 1 82 ? 19.735 9.669 13.437 1.00 24.56 82 ASN A O 1
ATOM 705 N N . GLU A 1 83 ? 18.706 7.916 14.401 1.00 23.75 83 GLU A N 1
ATOM 706 C CA . GLU A 1 83 ? 18.278 7.292 13.121 1.00 23.80 83 GLU A CA 1
ATOM 707 C C . GLU A 1 83 ? 17.415 8.241 12.287 1.00 26.74 83 GLU A C 1
ATOM 708 O O . GLU A 1 83 ? 17.551 8.297 11.059 1.00 25.99 83 GLU A O 1
ATOM 714 N N . PHE A 1 84 ? 16.507 8.966 12.966 1.00 21.95 84 PHE A N 1
ATOM 715 C CA . PHE A 1 84 ? 15.620 9.958 12.365 1.00 20.81 84 PHE A CA 1
ATOM 716 C C . PHE A 1 84 ? 16.479 11.059 11.721 1.00 25.21 84 PHE A C 1
ATOM 717 O O . PHE A 1 84 ? 16.328 11.366 10.533 1.00 23.42 84 PHE A O 1
ATOM 725 N N . GLU A 1 85 ? 17.364 11.657 12.527 1.00 21.44 85 GLU A N 1
ATOM 726 C CA . GLU A 1 85 ? 18.236 12.735 12.094 1.00 21.70 85 GLU A CA 1
ATOM 727 C C . GLU A 1 85 ? 19.176 12.302 10.954 1.00 23.75 85 GLU A C 1
ATOM 728 O O . GLU A 1 85 ? 19.348 13.085 10.011 1.00 21.58 85 GLU A O 1
ATOM 734 N N . GLU A 1 86 ? 19.701 11.060 10.992 1.00 22.17 86 GLU A N 1
ATOM 735 C CA . GLU A 1 86 ? 20.573 10.525 9.908 1.00 21.95 86 GLU A CA 1
ATOM 736 C C . GLU A 1 86 ? 19.784 10.392 8.591 1.00 24.72 86 GLU A C 1
ATOM 737 O O . GLU A 1 86 ? 20.287 10.766 7.525 1.00 23.01 86 GLU A O 1
ATOM 743 N N . GLU A 1 87 ? 18.533 9.897 8.668 1.00 20.94 87 GLU A N 1
ATOM 744 C CA . GLU A 1 87 ? 17.721 9.763 7.450 1.00 20.52 87 GLU A CA 1
ATOM 745 C C . GLU A 1 87 ? 17.342 11.129 6.901 1.00 22.30 87 GLU A C 1
ATOM 746 O O . GLU A 1 87 ? 17.361 11.321 5.680 1.00 22.14 87 GLU A O 1
ATOM 752 N N . LEU A 1 88 ? 16.996 12.080 7.781 1.00 20.63 88 LEU A N 1
ATOM 753 C CA . LEU A 1 88 ? 16.618 13.405 7.318 1.00 20.98 88 LEU A CA 1
ATOM 754 C C . LEU A 1 88 ? 17.795 14.091 6.644 1.00 23.54 88 LEU A C 1
ATOM 755 O O . LEU A 1 88 ? 17.614 14.723 5.605 1.00 22.69 88 LEU A O 1
ATOM 760 N N . LEU A 1 89 ? 19.006 13.937 7.199 1.00 19.54 89 LEU A N 1
ATOM 761 C CA . LEU A 1 89 ? 20.226 14.504 6.609 1.00 19.13 89 LEU A CA 1
ATOM 762 C C . LEU A 1 89 ? 20.566 13.821 5.284 1.00 21.86 89 LEU A C 1
ATOM 763 O O . LEU A 1 89 ? 21.111 14.460 4.386 1.00 21.20 89 LEU A O 1
ATOM 768 N N . PHE A 1 90 ? 20.231 12.534 5.154 1.00 19.13 90 PHE A N 1
ATOM 769 C CA . PHE A 1 90 ? 20.477 11.796 3.915 1.00 19.04 90 PHE A CA 1
ATOM 770 C C . PHE A 1 90 ? 19.563 12.321 2.809 1.00 21.84 90 PHE A C 1
ATOM 771 O O . PHE A 1 90 ? 19.985 12.489 1.659 1.00 22.01 90 PHE A O 1
ATOM 779 N N . LEU A 1 91 ? 18.309 12.601 3.168 1.00 19.94 91 LEU A N 1
ATOM 780 C CA . LEU A 1 91 ? 17.373 13.141 2.190 1.00 19.77 91 LEU A CA 1
ATOM 781 C C . LEU A 1 91 ? 17.669 14.616 1.912 1.00 23.02 91 LEU A C 1
ATOM 782 O O . LEU A 1 91 ? 17.425 15.098 0.808 1.00 22.04 91 LEU A O 1
ATOM 787 N N . PHE A 1 92 ? 18.151 15.346 2.925 1.00 21.84 92 PHE A N 1
ATOM 788 C CA . PHE A 1 92 ? 18.439 16.781 2.793 1.00 21.83 92 PHE A CA 1
ATOM 789 C C . PHE A 1 92 ? 19.796 17.123 3.413 1.00 24.24 92 PHE A C 1
ATOM 790 O O . PHE A 1 92 ? 19.871 17.625 4.541 1.00 23.20 92 PHE A O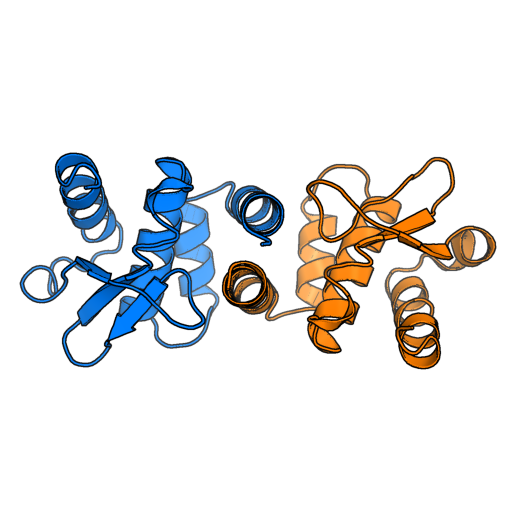 1
ATOM 798 N N . PRO A 1 93 ? 20.892 16.905 2.654 1.00 21.31 93 PRO A N 1
ATOM 799 C CA . PRO A 1 93 ? 22.233 17.231 3.180 1.00 22.83 93 PRO A CA 1
ATOM 800 C C . PRO A 1 93 ? 22.378 18.679 3.686 1.00 27.84 93 PRO A C 1
ATOM 801 O O . PRO A 1 93 ? 23.217 18.951 4.549 1.00 27.07 93 PRO A O 1
ATOM 805 N N . ASN A 1 94 ? 21.564 19.608 3.145 1.00 26.06 94 ASN A N 1
ATOM 806 C CA . ASN A 1 94 ? 21.621 21.016 3.541 1.00 27.06 94 ASN A CA 1
ATOM 807 C C . ASN A 1 94 ? 20.514 21.382 4.546 1.00 30.24 94 ASN A C 1
ATOM 808 O O . ASN A 1 94 ? 20.140 22.557 4.646 1.00 30.34 94 ASN A O 1
ATOM 813 N N . LYS A 1 95 ? 20.032 20.402 5.325 1.00 26.72 95 LYS A N 1
ATOM 814 C CA . LYS A 1 95 ? 18.897 20.601 6.239 1.00 25.35 95 LYS A CA 1
ATOM 815 C C . LYS A 1 95 ? 19.120 21.705 7.284 1.00 29.30 95 LYS A C 1
ATOM 816 O O . LYS A 1 95 ? 18.157 22.385 7.612 1.00 29.12 95 LYS A O 1
ATOM 822 N N . GLU A 1 96 ? 20.355 21.912 7.769 1.00 26.78 96 GLU A N 1
ATOM 823 C CA . GLU A 1 96 ? 20.589 22.957 8.770 1.00 28.30 96 GLU A CA 1
ATOM 824 C C . GLU A 1 96 ? 20.292 24.336 8.188 1.00 33.60 96 GLU A C 1
ATOM 825 O O . GLU A 1 96 ? 19.532 25.088 8.795 1.00 33.42 96 GLU A O 1
ATOM 831 N N . ALA A 1 97 ? 20.817 24.620 6.977 1.00 32.42 97 ALA A N 1
ATOM 832 C CA . ALA A 1 97 ? 20.599 25.893 6.277 1.00 33.33 97 ALA A CA 1
ATOM 833 C C . ALA A 1 97 ? 19.129 26.034 5.916 1.00 35.04 97 ALA A C 1
ATOM 834 O O . ALA A 1 97 ? 18.595 27.130 6.040 1.00 35.17 97 ALA A O 1
ATOM 836 N N . ILE A 1 98 ? 18.460 24.914 5.516 1.00 28.87 98 ILE A N 1
ATOM 837 C CA . ILE A 1 98 ? 17.020 24.921 5.205 1.00 27.86 98 ILE A CA 1
ATOM 838 C C . ILE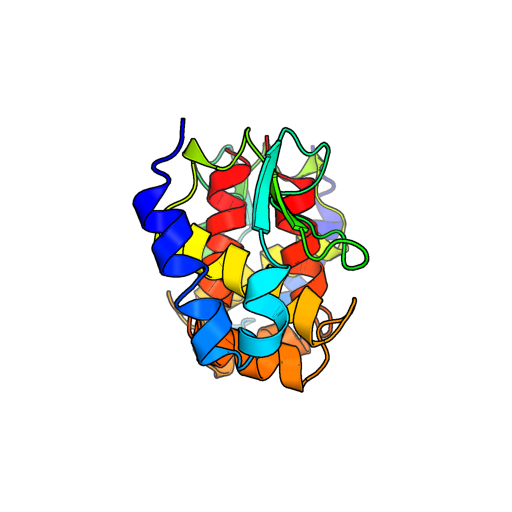 A 1 98 ? 16.226 25.386 6.450 1.00 33.06 98 ILE A C 1
ATOM 839 O O . ILE A 1 98 ? 15.339 26.242 6.329 1.00 33.13 98 ILE A O 1
ATOM 844 N N . LEU A 1 99 ? 16.537 24.804 7.621 1.00 29.82 99 LEU A N 1
ATOM 845 C CA . LEU A 1 99 ? 15.848 25.118 8.871 1.00 30.72 99 LEU A CA 1
ATOM 846 C C . LEU A 1 99 ? 16.020 26.577 9.279 1.00 34.98 99 LEU A C 1
ATOM 847 O O . LEU A 1 99 ? 15.018 27.233 9.593 1.00 33.63 99 LEU A O 1
ATOM 852 N N . PHE A 1 100 ? 17.266 27.082 9.259 1.00 35.05 100 PHE A N 1
ATOM 853 C CA . PHE A 1 100 ? 17.535 28.468 9.637 1.00 38.67 100 PHE A CA 1
ATOM 854 C C . PHE A 1 100 ? 16.883 29.424 8.649 1.00 45.16 100 PHE A C 1
ATOM 855 O O . PHE A 1 100 ? 16.306 30.436 9.068 1.00 48.01 100 PHE A O 1
ATOM 863 N N . ASN A 1 101 ? 16.881 29.061 7.361 1.00 38.01 101 ASN A N 1
ATOM 864 C CA . ASN A 1 101 ? 16.229 29.874 6.346 1.00 38.55 101 ASN A CA 1
ATOM 865 C C . ASN A 1 101 ? 14.706 29.924 6.542 1.00 41.87 101 ASN A C 1
ATOM 866 O O . ASN A 1 101 ? 14.098 30.969 6.299 1.00 42.18 101 ASN A O 1
ATOM 871 N N . LEU A 1 102 ? 14.095 28.801 6.962 1.00 36.72 102 LEU A N 1
ATOM 872 C CA . LEU A 1 102 ? 12.648 28.676 7.147 1.00 37.75 102 LEU A CA 1
ATOM 873 C C . LEU A 1 102 ? 12.097 29.539 8.265 1.00 46.23 102 LEU A C 1
ATOM 874 O O . LEU A 1 102 ? 11.064 30.176 8.051 1.00 47.55 102 LEU A O 1
ATOM 879 N N . ILE A 1 103 ? 12.742 29.559 9.448 1.00 44.54 103 ILE A N 1
ATOM 880 C CA . ILE A 1 103 ? 12.217 30.379 10.546 1.00 47.18 103 ILE A CA 1
ATOM 881 C C . ILE A 1 103 ? 12.213 31.844 10.112 1.00 53.96 103 ILE A C 1
ATOM 882 O O . ILE A 1 103 ? 11.159 32.483 10.186 1.00 54.68 103 ILE A O 1
ATOM 887 N N . ASN A 1 104 ? 13.362 32.330 9.576 1.00 50.57 104 ASN A N 1
ATOM 888 C CA . ASN A 1 104 ? 13.552 33.689 9.062 1.00 51.92 104 ASN A CA 1
ATOM 889 C C . ASN A 1 104 ? 12.545 34.068 7.933 1.00 56.79 104 ASN A C 1
ATOM 890 O O . ASN A 1 104 ? 12.162 35.237 7.878 1.00 59.59 104 ASN A O 1
ATOM 895 N N . LYS A 1 105 ? 12.096 33.116 7.070 1.00 51.04 105 LYS A N 1
ATOM 896 C CA . LYS A 1 105 ? 11.106 33.371 5.998 1.00 51.18 105 LYS A CA 1
ATOM 897 C C . LYS A 1 105 ? 9.672 33.478 6.560 1.00 55.49 105 LYS A C 1
ATOM 898 O O . LYS A 1 105 ? 8.903 34.318 6.102 1.00 55.87 105 LYS A O 1
ATOM 904 N N . LEU A 1 106 ? 9.312 32.618 7.525 1.00 50.89 106 LEU A N 1
ATOM 905 C CA . LEU A 1 106 ? 7.934 32.495 7.984 1.00 50.67 106 LEU A CA 1
ATOM 906 C C . LEU A 1 106 ? 7.491 33.364 9.164 1.00 55.97 106 LEU A C 1
ATOM 907 O O . LEU A 1 106 ? 6.273 33.446 9.361 1.00 56.52 106 LEU A O 1
ATOM 912 N N . PHE A 1 107 ? 8.376 34.002 9.949 1.00 52.51 107 PHE A N 1
ATOM 913 C CA . PHE A 1 107 ? 7.833 34.737 11.100 1.00 54.46 107 PHE A CA 1
ATOM 914 C C . PHE A 1 107 ? 6.880 35.877 10.677 1.00 61.62 107 PHE A C 1
ATOM 915 O O . PHE A 1 107 ? 7.213 36.711 9.832 1.00 62.51 107 PHE A O 1
ATOM 923 N N . GLN A 1 108 ? 5.652 35.826 11.236 1.00 59.17 108 GLN A N 1
ATOM 924 C CA . GLN A 1 108 ? 4.537 36.740 10.967 1.00 92.66 108 GLN A CA 1
ATOM 925 C C . GLN A 1 108 ? 4.174 37.538 12.222 1.00 115.08 108 GLN A C 1
ATOM 926 O O . GLN A 1 108 ? 3.620 36.988 13.175 1.00 75.62 108 GLN A O 1
ATOM 932 N N . MET B 1 1 ? 9.503 46.083 28.406 1.00 63.82 1 MET B N 1
ATOM 933 C CA . MET B 1 1 ? 10.734 45.535 27.830 1.00 61.60 1 MET B CA 1
ATOM 934 C C . MET B 1 1 ? 11.019 44.121 28.362 1.00 59.57 1 MET B C 1
ATOM 935 O O . MET B 1 1 ? 10.522 43.747 29.429 1.00 59.74 1 MET B O 1
ATOM 940 N N . LYS B 1 2 ? 11.817 43.339 27.617 1.00 50.99 2 LYS B N 1
ATOM 941 C CA . LYS B 1 2 ? 12.182 41.992 28.051 1.00 48.46 2 LYS B CA 1
ATOM 942 C C . LYS B 1 2 ? 13.159 42.088 29.205 1.00 48.06 2 LYS B C 1
ATOM 943 O O . LYS B 1 2 ? 14.092 42.894 29.154 1.00 44.91 2 LYS B O 1
ATOM 949 N N . ASP B 1 3 ? 12.920 41.261 30.240 1.00 43.48 3 ASP B N 1
ATOM 950 C CA . ASP B 1 3 ? 13.739 41.156 31.431 1.00 41.75 3 ASP B CA 1
ATOM 951 C C . ASP B 1 3 ? 15.212 41.017 31.035 1.00 40.04 3 ASP B C 1
ATOM 952 O O . ASP B 1 3 ? 15.602 40.092 30.320 1.00 39.32 3 ASP B O 1
ATOM 957 N N . ARG B 1 4 ? 16.010 41.978 31.470 1.00 32.66 4 ARG B N 1
ATOM 958 C CA . ARG B 1 4 ? 17.441 41.998 31.170 1.00 28.78 4 ARG B CA 1
ATOM 959 C C . ARG B 1 4 ? 18.195 40.952 31.973 1.00 28.60 4 ARG B C 1
ATOM 960 O O . ARG B 1 4 ? 19.259 40.513 31.539 1.00 26.31 4 ARG B O 1
ATOM 968 N N . LYS B 1 5 ? 17.702 40.616 33.173 1.00 24.83 5 LYS B N 1
ATOM 969 C CA . LYS B 1 5 ? 18.395 39.688 34.067 1.00 24.45 5 LYS B CA 1
ATOM 970 C C . LYS B 1 5 ? 18.679 38.334 33.373 1.00 27.21 5 LYS B C 1
ATOM 971 O O . LYS B 1 5 ? 19.828 37.880 33.367 1.00 25.51 5 LYS B O 1
ATOM 977 N N . ILE B 1 6 ? 17.662 37.726 32.740 1.00 24.90 6 ILE B N 1
ATOM 978 C CA . ILE B 1 6 ? 17.916 36.433 32.109 1.00 23.02 6 ILE B CA 1
ATOM 979 C C . ILE B 1 6 ? 18.864 36.583 30.900 1.00 25.49 6 ILE B C 1
ATOM 980 O O . ILE B 1 6 ? 19.717 35.729 30.702 1.00 25.02 6 ILE B O 1
ATOM 985 N N . LEU B 1 7 ? 18.742 37.683 30.127 1.00 21.99 7 LEU B N 1
ATOM 986 C CA . LEU B 1 7 ? 19.619 37.903 28.978 1.00 21.18 7 LEU B CA 1
ATOM 987 C C . LEU B 1 7 ? 21.066 38.065 29.440 1.00 23.25 7 LEU B C 1
ATOM 988 O O . LEU B 1 7 ? 21.958 37.493 28.822 1.00 20.54 7 LEU B O 1
ATOM 993 N N . ASN B 1 8 ? 21.294 38.833 30.532 1.00 21.77 8 ASN B N 1
ATOM 994 C CA . ASN B 1 8 ? 22.645 39.054 31.070 1.00 20.82 8 ASN B CA 1
ATOM 995 C C . ASN B 1 8 ? 23.297 37.737 31.474 1.00 23.79 8 ASN B C 1
ATOM 996 O O . ASN B 1 8 ? 24.454 37.493 31.156 1.00 22.42 8 ASN B O 1
ATOM 1001 N N . GLU B 1 9 ? 22.532 36.891 32.170 1.00 21.66 9 GLU B N 1
ATOM 1002 C CA . GLU B 1 9 ? 23.019 35.614 32.685 1.00 20.63 9 GLU B CA 1
ATOM 1003 C C . GLU B 1 9 ? 23.312 34.623 31.546 1.00 23.18 9 GLU B C 1
ATOM 1004 O O . GLU B 1 9 ? 24.388 34.012 31.537 1.00 23.02 9 GLU B O 1
ATOM 1010 N N . ILE B 1 10 ? 22.373 34.484 30.595 1.00 20.70 10 ILE B N 1
ATOM 1011 C CA . ILE B 1 10 ? 22.571 33.583 29.439 1.00 19.61 10 ILE B CA 1
ATOM 1012 C C . ILE B 1 10 ? 23.798 34.032 28.643 1.00 22.70 10 ILE B C 1
ATOM 1013 O O . ILE B 1 10 ? 24.632 33.201 28.282 1.00 20.90 10 ILE B O 1
ATOM 1018 N N . LEU B 1 11 ? 23.904 35.345 28.371 1.00 20.67 11 LEU B N 1
ATOM 1019 C CA . LEU B 1 11 ? 25.019 35.848 27.583 1.00 19.46 11 LEU B CA 1
ATOM 1020 C C . LEU B 1 11 ? 26.355 35.519 28.264 1.00 22.23 11 LEU B C 1
ATOM 1021 O O . LEU B 1 11 ? 27.254 34.984 27.610 1.00 20.50 11 LEU B O 1
ATOM 1026 N N . SER B 1 12 ? 26.485 35.825 29.562 1.00 19.91 12 SER B N 1
ATOM 1027 C CA A SER B 1 12 ? 27.748 35.577 30.260 0.50 19.19 12 SER B CA 1
ATOM 1028 C CA B SER B 1 12 ? 27.734 35.583 30.279 0.50 19.87 12 SER B CA 1
ATOM 1029 C C . SER B 1 12 ? 28.038 34.079 30.364 1.00 22.52 12 SER B C 1
ATOM 1030 O O . SER B 1 12 ? 29.170 33.685 30.124 1.00 22.82 12 SER B O 1
ATOM 1035 N N . ASN B 1 13 ? 27.029 33.245 30.680 1.00 19.10 13 ASN B N 1
ATOM 1036 C CA . ASN B 1 13 ? 27.220 31.789 30.780 1.00 19.86 13 ASN B CA 1
ATOM 1037 C C . ASN B 1 13 ? 27.655 31.185 29.447 1.00 22.90 13 ASN B C 1
ATOM 1038 O O . ASN B 1 13 ? 28.528 30.313 29.425 1.00 22.79 13 ASN B O 1
ATOM 1043 N N . THR B 1 14 ? 27.035 31.638 28.350 1.00 20.84 14 THR B N 1
ATOM 1044 C CA . THR B 1 14 ? 27.309 31.054 27.031 1.00 19.52 14 THR B CA 1
ATOM 1045 C C . THR B 1 14 ? 28.682 31.496 26.526 1.00 23.93 14 THR B C 1
ATOM 1046 O O . THR B 1 14 ? 29.430 30.676 25.983 1.00 23.66 14 THR B O 1
ATOM 1050 N N . ILE B 1 15 ? 29.042 32.765 26.745 1.00 20.98 15 ILE B N 1
ATOM 1051 C CA . ILE B 1 15 ? 30.373 33.250 26.366 1.00 20.63 15 ILE B CA 1
ATOM 1052 C C . ILE B 1 15 ? 31.432 32.429 27.119 1.00 22.98 15 ILE B C 1
ATOM 1053 O O . ILE B 1 15 ? 32.447 32.043 26.528 1.00 21.89 15 ILE B O 1
ATOM 1058 N N . ASN B 1 16 ? 31.185 32.158 28.402 1.00 21.52 16 ASN B N 1
ATOM 1059 C CA . ASN B 1 16 ? 32.167 31.408 29.179 1.00 21.59 16 ASN B CA 1
ATOM 1060 C C . ASN B 1 16 ? 32.308 29.960 28.663 1.00 25.14 16 ASN B C 1
ATOM 1061 O O . ASN B 1 16 ? 33.443 29.513 28.454 1.00 24.70 16 ASN B O 1
ATOM 1066 N N . GLU B 1 17 ? 31.198 29.251 28.417 1.00 22.73 17 GLU B N 1
ATOM 1067 C CA . GLU B 1 17 ? 31.309 27.857 27.997 1.00 23.73 17 GLU B CA 1
ATOM 1068 C C . GLU B 1 17 ? 31.799 27.712 26.544 1.00 28.80 17 GLU B C 1
ATOM 1069 O O . GLU B 1 17 ? 32.289 26.637 26.180 1.00 28.42 17 GLU B O 1
ATOM 1075 N N . LEU B 1 18 ? 31.713 28.797 25.742 1.00 24.20 18 LEU B N 1
ATOM 1076 C CA . LEU B 1 18 ? 32.198 28.746 24.365 1.00 25.17 18 LEU B CA 1
ATOM 1077 C C . LEU B 1 18 ? 33.638 29.287 24.282 1.00 29.06 18 LEU B C 1
ATOM 1078 O O . LEU B 1 18 ? 34.174 29.432 23.181 1.00 29.85 18 LEU B O 1
ATOM 1083 N N . ASN B 1 19 ? 34.283 29.535 25.450 1.00 24.98 19 ASN B N 1
ATOM 1084 C CA . ASN B 1 19 ? 35.646 30.085 25.595 1.00 24.99 19 ASN B CA 1
ATOM 1085 C C . ASN B 1 19 ? 35.827 31.396 24.804 1.00 27.71 19 ASN B C 1
ATOM 1086 O O . ASN B 1 19 ? 36.839 31.593 24.114 1.00 27.50 19 ASN B O 1
ATOM 1091 N N . LEU B 1 20 ? 34.844 32.304 24.942 1.00 23.52 20 LEU B N 1
ATOM 1092 C CA . LEU B 1 20 ? 34.836 33.600 24.281 1.00 23.24 20 LEU B CA 1
ATOM 1093 C C . LEU B 1 20 ? 35.056 34.739 25.278 1.00 25.63 20 LEU B C 1
ATOM 1094 O O . LEU B 1 20 ? 34.832 35.899 24.929 1.00 24.94 20 LEU B O 1
ATOM 1099 N N . ASN B 1 21 ? 35.544 34.432 26.506 1.00 24.11 21 ASN B N 1
ATOM 1100 C CA . ASN B 1 21 ? 35.747 35.489 27.509 1.00 24.45 21 ASN B CA 1
ATOM 1101 C C . ASN B 1 21 ? 36.719 36.590 27.065 1.00 27.69 21 ASN B C 1
ATOM 1102 O O . ASN B 1 21 ? 36.582 37.714 27.549 1.00 26.83 21 ASN B O 1
ATOM 1107 N N . ASP B 1 22 ? 37.648 36.318 26.104 1.00 27.58 22 ASP B N 1
ATOM 1108 C CA . ASP B 1 22 ? 38.557 37.388 25.651 1.00 29.13 22 ASP B CA 1
ATOM 1109 C C . ASP B 1 22 ? 37.810 38.407 24.765 1.00 30.90 22 ASP B C 1
ATOM 1110 O O . ASP B 1 22 ? 38.363 39.450 24.433 1.00 29.02 22 ASP B O 1
ATOM 1115 N N . LYS B 1 23 ? 36.534 38.132 24.449 1.00 27.57 23 LYS B N 1
ATOM 1116 C CA . LYS B 1 23 ? 35.651 39.041 23.701 1.00 27.04 23 LYS B CA 1
ATOM 1117 C C . LYS B 1 23 ? 34.507 39.598 24.592 1.00 28.70 23 LYS B C 1
ATOM 1118 O O . LYS B 1 23 ? 33.625 40.294 24.079 1.00 27.59 23 LYS B O 1
ATOM 1124 N N . LYS B 1 24 ? 34.523 39.310 25.925 1.00 25.13 24 LYS B N 1
ATOM 1125 C CA . LYS B 1 24 ? 33.492 39.781 26.870 1.00 24.14 24 LYS B CA 1
ATOM 1126 C C . LYS B 1 24 ? 33.392 41.321 26.899 1.00 26.91 24 LYS B C 1
ATOM 1127 O O . LYS B 1 24 ? 32.292 41.862 27.053 1.00 25.60 24 LYS B O 1
ATOM 1133 N N . ALA B 1 25 ? 34.538 42.015 26.742 1.00 24.96 25 ALA B N 1
ATOM 1134 C CA . ALA B 1 25 ? 34.609 43.486 26.716 1.00 26.14 25 ALA B CA 1
ATOM 1135 C C . ALA B 1 25 ? 33.905 44.056 25.455 1.00 29.26 25 ALA B C 1
ATOM 1136 O O . ALA B 1 25 ? 33.571 45.243 25.423 1.00 30.04 25 ALA B O 1
ATOM 1138 N N . ASN B 1 26 ? 33.702 43.214 24.421 1.00 26.27 26 ASN B N 1
ATOM 1139 C CA . ASN B 1 26 ? 33.139 43.667 23.148 1.00 26.11 26 ASN B CA 1
ATOM 1140 C C . ASN B 1 26 ? 31.726 43.196 22.875 1.00 28.04 26 ASN B C 1
ATOM 1141 O O . ASN B 1 26 ? 30.968 43.933 22.237 1.00 27.49 26 ASN B O 1
ATOM 1146 N N . ILE B 1 27 ? 31.379 41.972 23.286 1.00 23.51 27 ILE B N 1
ATOM 1147 C CA . ILE B 1 27 ? 30.075 41.399 22.957 1.00 22.07 27 ILE B CA 1
ATOM 1148 C C . ILE B 1 27 ? 28.967 42.017 23.779 1.00 24.65 27 ILE B C 1
ATOM 1149 O O . ILE B 1 27 ? 29.032 42.033 25.007 1.00 23.38 27 ILE B O 1
ATOM 1154 N N . LYS B 1 28 ? 27.919 42.486 23.071 1.00 23.27 28 LYS B N 1
ATOM 1155 C CA . LYS B 1 28 ? 26.733 43.080 23.691 1.00 22.23 28 LYS B CA 1
ATOM 1156 C C . LYS B 1 28 ? 25.496 42.666 22.932 1.00 25.34 28 LYS B C 1
ATOM 1157 O O . LYS B 1 28 ? 25.560 42.450 21.717 1.00 26.20 28 LYS B O 1
ATOM 1163 N N . ILE B 1 29 ? 24.372 42.574 23.633 1.00 21.00 29 ILE B N 1
ATOM 1164 C CA . ILE B 1 29 ? 23.091 42.317 22.985 1.00 20.58 29 ILE B CA 1
ATOM 1165 C C . ILE B 1 29 ? 22.394 43.653 22.755 1.00 25.07 29 ILE B C 1
ATOM 1166 O O . ILE B 1 29 ? 22.323 44.471 23.681 1.00 25.31 29 ILE B O 1
ATOM 1171 N N . LYS B 1 30 ? 21.807 43.854 21.565 1.00 22.79 30 LYS B N 1
ATOM 1172 C CA . LYS B 1 30 ? 20.972 45.021 21.299 1.00 23.56 30 LYS B CA 1
ATOM 1173 C C . LYS B 1 30 ? 19.643 44.514 20.764 1.00 29.23 30 LYS B C 1
ATOM 1174 O O . LYS B 1 30 ? 19.624 43.575 19.974 1.00 28.77 30 LYS B O 1
ATOM 1180 N N . ILE B 1 31 ? 18.538 45.095 21.230 1.00 26.02 31 ILE B N 1
ATOM 1181 C CA . ILE B 1 31 ? 17.206 44.675 20.840 1.00 26.45 31 ILE B CA 1
ATOM 1182 C C . ILE B 1 31 ? 16.632 45.747 19.919 1.00 31.40 31 ILE B C 1
ATOM 1183 O O . ILE B 1 31 ? 16.438 46.897 20.327 1.00 30.10 31 ILE B O 1
ATOM 1188 N N . LYS B 1 32 ? 16.394 45.373 18.655 1.00 28.95 32 LYS B N 1
ATOM 1189 C CA . LYS B 1 32 ? 15.856 46.309 17.667 1.00 30.69 32 LYS B CA 1
ATOM 1190 C C . LYS B 1 32 ? 15.009 45.576 16.623 1.00 34.37 32 LYS B C 1
ATOM 1191 O O . LYS B 1 32 ? 15.196 44.368 16.448 1.00 32.24 32 LYS B O 1
ATOM 1197 N N . PRO B 1 33 ? 14.109 46.264 15.884 1.00 34.85 33 PRO B N 1
ATOM 1198 C CA . PRO B 1 33 ? 13.375 45.561 14.822 1.00 36.02 33 PRO B CA 1
ATOM 1199 C C . PRO B 1 33 ? 14.348 45.054 13.762 1.00 41.15 33 PRO B C 1
ATOM 1200 O O . PRO B 1 33 ? 15.326 45.740 13.434 1.00 40.47 33 PRO B O 1
ATOM 1204 N N . LEU B 1 34 ? 14.132 43.815 13.310 1.00 38.36 34 LEU B N 1
ATOM 1205 C CA . LEU B 1 34 ? 14.892 43.186 12.239 1.00 39.28 34 LEU B CA 1
ATOM 1206 C C . LEU B 1 34 ? 13.881 42.823 11.156 1.00 51.33 34 LEU B C 1
ATOM 1207 O O . LEU B 1 34 ? 12.804 42.320 11.475 1.00 53.09 34 LEU B O 1
ATOM 1212 N N . LYS B 1 35 ? 14.156 43.193 9.897 1.00 50.82 35 LYS B N 1
ATOM 1213 C CA . LYS B 1 35 ? 13.230 43.008 8.781 1.00 52.97 35 LYS B CA 1
ATOM 1214 C C . LYS B 1 35 ? 12.914 41.534 8.475 1.00 59.45 35 LYS B C 1
ATOM 1215 O O . LYS B 1 35 ? 11.733 41.200 8.340 1.00 62.08 35 LYS B O 1
ATOM 1221 N N . ARG B 1 36 ? 13.941 40.671 8.327 1.00 54.15 36 ARG B N 1
ATOM 1222 C CA . ARG B 1 36 ? 13.737 39.279 7.910 1.00 53.61 36 ARG B CA 1
ATOM 1223 C C . ARG B 1 36 ? 14.521 38.250 8.755 1.00 52.68 36 ARG B C 1
ATOM 1224 O O . ARG B 1 36 ? 14.790 37.150 8.257 1.00 53.12 36 ARG B O 1
ATOM 1232 N N . LYS B 1 37 ? 14.872 38.584 10.027 1.00 43.77 37 LYS B N 1
ATOM 1233 C CA . LYS B 1 37 ? 15.648 37.706 10.900 1.00 40.56 37 LYS B CA 1
ATOM 1234 C C . LYS B 1 37 ? 15.152 37.743 12.357 1.00 40.25 37 LYS B C 1
ATOM 1235 O O . LYS B 1 37 ? 14.656 38.773 12.809 1.00 39.79 37 LYS B O 1
ATOM 1241 N N . ILE B 1 38 ? 15.314 36.630 13.096 1.00 35.07 38 ILE B N 1
ATOM 1242 C CA . ILE B 1 38 ? 14.994 36.544 14.537 1.00 34.13 38 ILE B CA 1
ATOM 1243 C C . ILE B 1 38 ? 16.138 37.209 15.288 1.00 34.02 38 ILE B C 1
ATOM 1244 O O . ILE B 1 38 ? 15.946 37.773 16.363 1.00 31.65 38 ILE B O 1
ATOM 1249 N N . ALA B 1 39 ? 17.358 37.057 14.742 1.00 31.00 39 ALA B N 1
ATOM 1250 C CA . ALA B 1 39 ? 18.601 37.564 15.315 1.00 29.60 39 ALA B CA 1
ATOM 1251 C C . ALA B 1 39 ? 19.657 37.693 14.239 1.00 34.29 39 ALA B C 1
ATOM 1252 O O . ALA B 1 39 ? 19.526 37.117 13.154 1.00 33.87 39 ALA B O 1
ATOM 1254 N N . SER B 1 40 ? 20.693 38.473 14.524 1.00 30.43 40 SER B N 1
ATOM 1255 C CA . SER B 1 40 ? 21.808 38.708 13.609 1.00 31.46 40 SER B CA 1
ATOM 1256 C C . SER B 1 40 ? 23.024 39.177 14.409 1.00 35.39 40 SER B C 1
ATOM 1257 O O . SER B 1 40 ? 22.938 39.376 15.622 1.00 32.66 40 SER B O 1
ATOM 1260 N N . ILE B 1 41 ? 24.150 39.339 13.727 1.00 33.67 41 ILE B N 1
ATOM 1261 C CA . ILE B 1 41 ? 25.369 39.832 14.345 1.00 33.87 41 ILE B CA 1
ATOM 1262 C C . ILE B 1 41 ? 25.940 40.946 13.482 1.00 40.49 41 ILE B C 1
ATOM 1263 O O . ILE B 1 41 ? 25.665 41.009 12.275 1.00 40.14 41 ILE B O 1
ATOM 1268 N N A SER B 1 42 ? 26.895 41.673 14.052 0.50 40.37 42 SER B N 1
ATOM 1269 N N B SER B 1 42 ? 26.592 41.921 14.140 0.50 35.80 42 SER B N 1
ATOM 1270 C CA A SER B 1 42 ? 27.747 42.634 13.368 0.50 43.02 42 SER B CA 1
ATOM 1271 C CA B SER B 1 42 ? 27.206 43.078 13.485 0.50 36.84 42 SER B CA 1
ATOM 1272 C C A SER B 1 42 ? 29.151 42.327 13.897 0.50 50.14 42 SER B C 1
ATOM 1273 C C B SER B 1 42 ? 28.382 42.642 12.612 0.50 42.20 42 SER B C 1
ATOM 1274 O O A SER B 1 42 ? 29.584 42.946 14.868 0.50 50.02 42 SER B O 1
ATOM 1275 O O B SER B 1 42 ? 28.951 41.570 12.835 0.50 39.90 42 SER B O 1
ATOM 1280 N N A LEU B 1 43 ? 29.812 41.284 13.322 0.50 48.09 43 LEU B N 1
ATOM 1281 N N B LEU B 1 43 ? 28.750 43.481 11.627 0.50 42.91 43 LEU B N 1
ATOM 1282 C CA A LEU B 1 43 ? 31.126 40.764 13.741 0.50 48.33 43 LEU B CA 1
ATOM 1283 C CA B LEU B 1 43 ? 29.847 43.197 10.705 0.50 44.91 43 LEU B CA 1
ATOM 1284 C C A LEU B 1 43 ? 32.224 41.849 13.818 0.50 54.66 43 LEU B C 1
ATOM 1285 C C B LEU B 1 43 ? 31.205 43.088 11.422 0.50 50.18 43 LEU B C 1
ATOM 1286 O O A LEU B 1 43 ? 33.229 41.636 14.498 0.50 54.92 43 LEU B O 1
ATOM 1287 O O B LEU B 1 43 ? 31.983 42.200 11.068 0.50 50.52 43 LEU B O 1
ATOM 1296 N N A THR B 1 44 ? 32.018 43.009 13.163 0.50 52.10 44 THR B N 1
ATOM 1297 N N B THR B 1 44 ? 31.476 43.945 12.443 0.50 47.36 44 THR B N 1
ATOM 1298 C CA A THR B 1 44 ? 32.933 44.156 13.222 0.50 52.91 44 THR B CA 1
ATOM 1299 C CA B THR B 1 44 ? 32.750 43.924 13.190 0.50 47.62 44 THR B CA 1
ATOM 1300 C C A THR B 1 44 ? 32.850 44.760 14.634 0.50 53.38 44 THR B C 1
ATOM 1301 C C B THR B 1 44 ? 32.631 44.186 14.711 0.50 50.28 44 THR B C 1
ATOM 1302 O O A THR B 1 44 ? 33.885 44.986 15.262 0.50 53.13 44 THR B O 1
ATOM 1303 O O B THR B 1 44 ? 33.479 43.706 15.462 0.50 49.14 44 THR B O 1
ATOM 1310 N N . ASN B 1 45 ? 31.615 44.964 15.146 1.00 46.75 45 ASN B N 1
ATOM 1311 C CA . ASN B 1 45 ? 31.357 45.452 16.523 1.00 44.22 45 ASN B CA 1
ATOM 1312 C C . ASN B 1 45 ? 31.201 44.360 17.611 1.00 42.77 45 ASN B C 1
ATOM 1313 O O . ASN B 1 45 ? 31.291 44.683 18.800 1.00 41.40 45 ASN B O 1
ATOM 1318 N N . LYS B 1 46 ? 30.943 43.096 17.217 1.00 35.86 46 LYS B N 1
ATOM 1319 C CA . LYS B 1 46 ? 30.620 41.967 18.113 1.00 33.84 46 LYS B CA 1
ATOM 1320 C C . LYS B 1 46 ? 29.253 42.205 18.808 1.00 34.81 46 LYS B C 1
ATOM 1321 O O . LYS B 1 46 ? 29.024 41.742 19.926 1.00 35.07 46 LYS B O 1
ATOM 1327 N N . THR B 1 47 ? 28.331 42.884 18.119 1.00 29.98 47 THR B N 1
ATOM 1328 C CA . THR B 1 47 ? 26.992 43.115 18.659 1.00 28.84 47 THR B CA 1
ATOM 1329 C C . THR B 1 47 ? 26.056 42.009 18.188 1.00 30.75 47 THR B C 1
ATOM 1330 O O . THR B 1 47 ? 26.043 41.687 16.999 1.00 32.16 4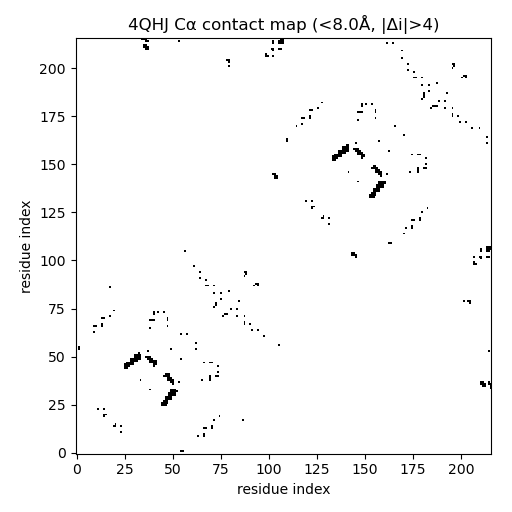7 THR B O 1
ATOM 1334 N N . ILE B 1 48 ? 25.249 41.465 19.105 1.00 23.73 48 ILE B N 1
ATOM 1335 C CA . ILE B 1 48 ? 24.221 40.486 18.758 1.00 23.24 48 ILE B CA 1
ATOM 1336 C C . ILE B 1 48 ? 22.909 41.220 18.764 1.00 27.57 48 ILE B C 1
ATOM 1337 O O . ILE B 1 48 ? 22.524 41.746 19.804 1.00 25.78 48 ILE B O 1
ATOM 1342 N N . TYR B 1 49 ? 22.207 41.244 17.624 1.00 25.91 49 TYR B N 1
ATOM 1343 C CA . TYR B 1 49 ? 20.900 41.877 17.556 1.00 25.89 49 TYR B CA 1
ATOM 1344 C C . TYR B 1 49 ? 19.822 40.832 17.721 1.00 30.25 49 TYR B C 1
ATOM 1345 O O . TYR B 1 49 ? 19.899 39.783 17.090 1.00 29.38 49 TYR B O 1
ATOM 1354 N N . ILE B 1 50 ? 18.823 41.112 18.566 1.00 27.14 50 ILE B N 1
ATOM 1355 C CA . ILE B 1 50 ? 17.654 40.258 18.752 1.00 26.98 50 ILE B CA 1
ATOM 1356 C C . ILE B 1 50 ? 16.473 41.040 18.232 1.00 30.42 50 ILE B C 1
ATOM 1357 O O . ILE B 1 50 ? 16.315 42.223 18.565 1.00 29.86 50 ILE B O 1
ATOM 1362 N N . ASN B 1 51 ? 15.636 40.387 17.417 1.00 26.75 51 ASN B N 1
ATOM 1363 C CA . ASN B 1 51 ? 14.473 41.061 16.849 1.00 27.56 51 ASN B CA 1
ATOM 1364 C C . ASN B 1 51 ? 13.493 41.435 17.969 1.00 31.76 51 ASN B C 1
ATOM 1365 O O . ASN B 1 51 ? 12.966 40.552 18.646 1.00 30.59 51 ASN B O 1
ATOM 1370 N N . LYS B 1 52 ? 13.269 42.744 18.160 1.00 30.22 52 LYS B N 1
ATOM 1371 C CA . LYS B 1 52 ? 12.356 43.313 19.169 1.00 30.56 52 LYS B CA 1
ATOM 1372 C C . LYS B 1 52 ? 10.929 42.740 19.068 1.00 35.60 52 LYS B C 1
ATOM 1373 O O . LYS B 1 52 ? 10.272 42.558 20.090 1.00 35.27 52 LYS B O 1
ATOM 1379 N N . ASN B 1 53 ? 10.469 42.446 17.851 1.00 33.86 53 ASN B N 1
ATOM 1380 C CA . ASN B 1 53 ? 9.122 41.951 17.603 1.00 35.41 53 ASN B CA 1
ATOM 1381 C C . ASN B 1 53 ? 8.934 40.474 17.934 1.00 40.02 53 ASN B C 1
ATOM 1382 O O . ASN B 1 53 ? 7.798 40.069 18.201 1.00 41.99 53 ASN B O 1
ATOM 1387 N N . ILE B 1 54 ? 10.006 39.682 17.924 1.00 35.27 54 ILE B N 1
ATOM 1388 C CA . ILE B 1 54 ? 9.919 38.240 18.154 1.00 35.58 54 ILE B CA 1
ATOM 1389 C C . ILE B 1 54 ? 10.239 37.885 19.622 1.00 36.42 54 ILE B C 1
ATOM 1390 O O . ILE B 1 54 ? 9.639 36.944 20.146 1.00 34.63 54 ILE B O 1
ATOM 1395 N N . LEU B 1 55 ? 11.138 38.654 20.284 1.00 32.90 55 LEU B N 1
ATOM 1396 C CA . LEU B 1 55 ? 11.592 38.429 21.656 1.00 31.45 55 LEU B CA 1
ATOM 1397 C C . LEU B 1 55 ? 10.444 38.116 22.645 1.00 36.56 55 LEU B C 1
ATOM 1398 O O . LEU B 1 55 ? 10.592 37.092 23.329 1.00 33.41 55 LEU B O 1
ATOM 1403 N N . PRO B 1 56 ? 9.283 38.846 22.695 1.00 37.45 56 PRO B N 1
ATOM 1404 C CA . PRO B 1 56 ? 8.230 38.467 23.662 1.00 38.04 56 PRO B CA 1
ATOM 1405 C C . PRO B 1 56 ? 7.651 37.062 23.482 1.00 41.15 56 PRO B C 1
ATOM 1406 O O . PRO B 1 56 ? 7.090 36.538 24.442 1.00 41.53 56 PRO B O 1
ATOM 1410 N N . TYR B 1 57 ? 7.783 36.456 22.280 1.00 37.54 57 TYR B N 1
ATOM 1411 C CA . TYR B 1 57 ? 7.214 35.141 21.963 1.00 38.51 57 TYR B CA 1
ATOM 1412 C C . TYR B 1 57 ? 8.185 33.982 22.198 1.00 38.90 57 TYR B C 1
ATOM 1413 O O . TYR B 1 57 ? 7.777 32.827 22.074 1.00 38.03 57 TYR B O 1
ATOM 1422 N N . LEU B 1 58 ? 9.447 34.269 22.545 1.00 33.32 58 LEU B N 1
ATOM 1423 C CA . LEU B 1 58 ? 10.440 33.217 22.739 1.00 31.38 58 LEU B CA 1
ATOM 1424 C C . LEU B 1 58 ? 10.451 32.697 24.157 1.00 32.87 58 LEU B C 1
ATOM 1425 O O . LEU B 1 58 ? 10.442 33.484 25.102 1.00 31.41 58 LEU B O 1
ATOM 1430 N N . SER B 1 59 ? 10.547 31.364 24.295 1.00 28.77 59 SER B N 1
ATOM 1431 C CA . SER B 1 59 ? 10.692 30.696 25.581 1.00 27.80 59 SER B CA 1
ATOM 1432 C C . SER B 1 59 ? 12.112 30.933 26.074 1.00 29.81 59 SER B C 1
ATOM 1433 O O . SER B 1 59 ? 12.984 31.314 25.275 1.00 27.38 59 SER B O 1
ATOM 1436 N N . ASP B 1 60 ? 12.379 30.671 27.365 1.00 26.52 60 ASP B N 1
ATOM 1437 C CA . ASP B 1 60 ? 13.739 30.833 27.886 1.00 24.31 60 ASP B CA 1
ATOM 1438 C C . ASP B 1 60 ? 14.716 29.927 27.140 1.00 26.36 60 ASP B C 1
ATOM 1439 O O . ASP B 1 60 ? 15.805 30.374 26.788 1.00 25.50 60 ASP B O 1
ATOM 1444 N N . GLU B 1 61 ? 14.308 28.673 26.850 1.00 25.49 61 GLU B N 1
ATOM 1445 C CA . GLU B 1 61 ? 15.186 27.734 26.126 1.00 24.82 61 GLU B CA 1
ATOM 1446 C C . GLU B 1 61 ? 15.501 28.263 24.718 1.00 25.32 61 GLU B C 1
ATOM 1447 O O . GLU B 1 61 ? 16.658 28.201 24.300 1.00 23.31 61 GLU B O 1
ATOM 1453 N N . GLU B 1 62 ? 14.493 28.831 24.019 1.00 23.10 62 GLU B N 1
ATOM 1454 C CA . GLU B 1 62 ? 14.706 29.406 22.681 1.00 23.24 62 GLU B CA 1
ATOM 1455 C C . GLU B 1 62 ? 15.676 30.583 22.747 1.00 25.65 62 GLU B C 1
ATOM 1456 O O . GLU B 1 62 ? 16.540 30.705 21.877 1.00 24.35 62 GLU B O 1
ATOM 1462 N N . ILE B 1 63 ? 15.570 31.435 23.782 1.00 23.20 63 ILE B N 1
ATOM 1463 C CA . ILE B 1 63 ? 16.527 32.546 23.914 1.00 22.78 63 ILE B CA 1
ATOM 1464 C C . ILE B 1 63 ? 17.958 31.976 24.128 1.00 24.29 63 ILE B C 1
ATOM 1465 O O . ILE B 1 63 ? 18.922 32.468 23.519 1.00 23.28 63 ILE B O 1
ATOM 1470 N N . ARG B 1 64 ? 18.097 30.948 24.981 1.00 21.94 64 ARG B N 1
ATOM 1471 C CA . ARG B 1 64 ? 19.415 30.328 25.219 1.00 19.95 64 ARG B CA 1
ATOM 1472 C C . ARG B 1 64 ? 20.008 29.825 23.900 1.00 22.95 64 ARG B C 1
ATOM 1473 O O . ARG B 1 64 ? 21.184 30.054 23.603 1.00 21.31 64 ARG B O 1
ATOM 1481 N N . PHE B 1 65 ? 19.154 29.164 23.100 1.00 20.92 65 PHE B N 1
ATOM 1482 C CA . PHE B 1 65 ? 19.529 28.577 21.817 1.00 21.03 65 PHE B CA 1
ATOM 1483 C C . PHE B 1 65 ? 19.971 29.646 20.812 1.00 24.45 65 PHE B C 1
ATOM 1484 O O . PHE B 1 65 ? 21.033 29.498 20.184 1.00 23.21 65 PHE B O 1
ATOM 1492 N N . ILE B 1 66 ? 19.162 30.700 20.650 1.00 21.47 66 ILE B N 1
ATOM 1493 C CA . ILE B 1 66 ? 19.419 31.775 19.690 1.00 22.42 66 ILE B CA 1
ATOM 1494 C C . ILE B 1 66 ? 20.729 32.485 20.058 1.00 24.60 66 ILE B C 1
ATOM 1495 O O . ILE B 1 66 ? 21.540 32.737 19.169 1.00 23.34 66 ILE B O 1
ATOM 1500 N N . LEU B 1 67 ? 20.946 32.784 21.354 1.00 23.09 67 LEU B N 1
ATOM 1501 C CA . LEU B 1 67 ? 22.179 33.438 21.769 1.00 22.81 67 LEU B CA 1
ATOM 1502 C C . LEU B 1 67 ? 23.390 32.538 21.510 1.00 23.85 67 LEU B C 1
ATOM 1503 O O . LEU B 1 67 ? 24.400 33.041 21.023 1.00 23.47 67 LEU B O 1
ATOM 1508 N N . ALA B 1 68 ? 23.289 31.221 21.788 1.00 20.92 68 ALA B N 1
ATOM 1509 C CA . ALA B 1 68 ? 24.392 30.295 21.503 1.00 20.59 68 ALA B CA 1
ATOM 1510 C C . ALA B 1 68 ? 24.690 30.266 19.990 1.00 24.09 68 ALA B C 1
ATOM 1511 O O . ALA B 1 68 ? 25.858 30.314 19.569 1.00 22.47 68 ALA B O 1
ATOM 1513 N N . HIS B 1 69 ? 23.627 30.227 19.179 1.00 22.56 69 HIS B N 1
ATOM 1514 C CA . HIS B 1 69 ? 23.747 30.214 17.729 1.00 22.23 69 HIS B CA 1
ATOM 1515 C C . HIS B 1 69 ? 24.520 31.445 17.226 1.00 26.79 69 HIS B C 1
ATOM 1516 O O . HIS B 1 69 ? 25.467 31.302 16.450 1.00 26.79 69 HIS B O 1
ATOM 1523 N N . GLU B 1 70 ? 24.137 32.646 17.689 1.00 24.14 70 GLU B N 1
ATOM 1524 C CA . GLU B 1 70 ? 24.803 33.867 17.247 1.00 24.72 70 GLU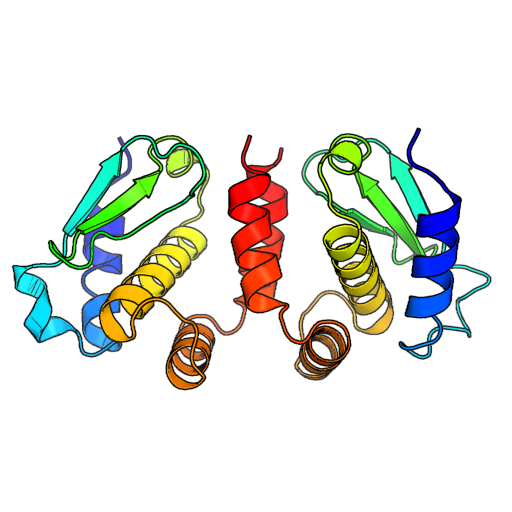 B CA 1
ATOM 1525 C C . GLU B 1 70 ? 26.229 33.957 17.778 1.00 26.05 70 GLU B C 1
ATOM 1526 O O . GLU B 1 70 ? 27.118 34.353 17.022 1.00 26.36 70 GLU B O 1
ATOM 1532 N N . LEU B 1 71 ? 26.472 33.504 19.023 1.00 23.07 71 LEU B N 1
ATOM 1533 C CA . LEU B 1 71 ? 27.828 33.493 19.584 1.00 22.30 71 LEU B CA 1
ATOM 1534 C C . LEU B 1 71 ? 28.740 32.571 18.775 1.00 26.44 71 LEU B C 1
ATOM 1535 O O . LEU B 1 71 ? 29.920 32.871 18.610 1.00 25.78 71 LEU B O 1
ATOM 1540 N N . LEU B 1 72 ? 28.190 31.457 18.244 1.00 24.62 72 LEU B N 1
ATOM 1541 C CA . LEU B 1 72 ? 28.993 30.549 17.434 1.00 24.12 72 LEU B CA 1
ATOM 1542 C C . LEU B 1 72 ? 29.337 31.186 16.092 1.00 29.00 72 LEU B C 1
ATOM 1543 O O . LEU B 1 72 ? 30.408 30.902 15.547 1.00 28.29 72 LEU B O 1
ATOM 1548 N N . HIS B 1 73 ? 28.457 32.070 15.576 1.00 28.32 73 HIS B N 1
ATOM 1549 C CA . HIS B 1 73 ? 28.747 32.835 14.363 1.00 29.25 73 HIS B CA 1
ATOM 1550 C C . HIS B 1 73 ? 29.866 33.828 14.668 1.00 34.23 73 HIS B C 1
ATOM 1551 O O . HIS B 1 73 ? 30.791 33.977 13.867 1.00 34.68 73 HIS B O 1
ATOM 1558 N N . LEU B 1 74 ? 29.865 34.401 15.881 1.00 30.25 74 LEU B N 1
ATOM 1559 C CA . LEU B 1 74 ? 30.951 35.302 16.285 1.00 30.70 74 LEU B CA 1
ATOM 1560 C C . LEU B 1 74 ? 32.280 34.530 16.442 1.00 34.71 74 LEU B C 1
ATOM 1561 O O . LEU B 1 74 ? 33.338 35.027 16.057 1.00 36.70 74 LEU B O 1
ATOM 1566 N N . LYS B 1 75 ? 32.205 33.287 16.921 1.00 29.32 75 LYS B N 1
ATOM 1567 C CA . LYS B 1 75 ? 33.382 32.454 17.150 1.00 28.10 75 LYS B CA 1
ATOM 1568 C C . LYS B 1 75 ? 33.969 31.871 15.857 1.00 33.81 75 LYS B C 1
ATOM 1569 O O . LYS B 1 75 ? 35.192 31.893 15.686 1.00 34.38 75 LYS B O 1
ATOM 1575 N N . TYR B 1 76 ? 33.109 31.331 14.976 1.00 30.57 76 TYR B N 1
ATOM 1576 C CA . TYR B 1 76 ? 33.533 30.594 13.784 1.00 31.74 76 TYR B CA 1
ATOM 1577 C C . TYR B 1 76 ? 33.342 31.265 12.418 1.00 37.80 76 TYR B C 1
ATOM 1578 O O . TYR B 1 76 ? 33.888 30.753 11.443 1.00 38.60 76 TYR B O 1
ATOM 1587 N N . GLY B 1 77 ? 32.571 32.343 12.336 1.00 35.02 77 GLY B N 1
ATOM 1588 C CA . GLY B 1 77 ? 32.315 33.015 11.067 1.00 36.76 77 GLY B CA 1
ATOM 1589 C C . GLY B 1 77 ? 30.933 32.750 10.506 1.00 39.50 77 GLY B C 1
ATOM 1590 O O . GLY B 1 77 ? 30.037 32.303 11.220 1.00 35.81 77 GLY B O 1
ATOM 1591 N N . LYS B 1 78 ? 30.758 33.014 9.212 1.00 37.91 78 LYS B N 1
ATOM 1592 C CA . LYS B 1 78 ? 29.476 32.932 8.515 1.00 38.53 78 LYS B CA 1
ATOM 1593 C C . LYS B 1 78 ? 28.855 31.555 8.373 1.00 41.70 78 LYS B C 1
ATOM 1594 O O . LYS B 1 78 ? 27.638 31.471 8.197 1.00 40.72 78 LYS B O 1
ATOM 1600 N N . TYR B 1 79 ? 29.664 30.486 8.372 1.00 39.82 79 TYR B N 1
ATOM 1601 C CA . TYR B 1 79 ? 29.149 29.162 8.043 1.00 40.17 79 TYR B CA 1
ATOM 1602 C C . TYR B 1 79 ? 29.162 28.158 9.186 1.00 40.12 79 TYR B C 1
ATOM 1603 O O . TYR B 1 79 ? 30.056 28.179 10.033 1.00 39.03 79 TYR B O 1
ATOM 1612 N N . HIS B 1 80 ? 28.175 27.247 9.162 1.00 35.21 80 HIS B N 1
ATOM 1613 C CA . HIS B 1 80 ? 28.032 26.182 10.150 1.00 33.89 80 HIS B CA 1
ATOM 1614 C C . HIS B 1 80 ? 28.971 25.032 9.807 1.00 37.38 80 HIS B C 1
ATOM 1615 O O . HIS B 1 80 ? 28.525 23.947 9.422 1.00 37.80 80 HIS B O 1
ATOM 1622 N N . ILE B 1 81 ? 30.289 25.267 9.978 1.00 33.82 81 ILE B N 1
ATOM 1623 C CA . ILE B 1 81 ? 31.339 24.260 9.760 1.00 32.97 81 ILE B CA 1
ATOM 1624 C C . ILE B 1 81 ? 31.128 23.133 10.797 1.00 34.40 81 ILE B C 1
ATOM 1625 O O . ILE B 1 81 ? 30.340 23.321 11.722 1.00 32.48 81 ILE B O 1
ATOM 1630 N N . ASN B 1 82 ? 31.778 21.967 10.634 1.00 30.79 82 ASN B N 1
ATOM 1631 C CA . ASN B 1 82 ? 31.583 20.832 11.555 1.00 29.62 82 ASN B CA 1
ATOM 1632 C C . ASN B 1 82 ? 31.742 21.230 13.029 1.00 32.28 82 ASN B C 1
ATOM 1633 O O . ASN B 1 82 ? 30.884 20.872 13.826 1.00 30.38 82 ASN B O 1
ATOM 1638 N N . GLU B 1 83 ? 32.805 21.983 13.395 1.00 30.53 83 GLU B N 1
ATOM 1639 C CA . GLU B 1 83 ? 33.057 22.401 14.799 1.00 29.20 83 GLU B CA 1
ATOM 1640 C C . GLU B 1 83 ? 31.902 23.228 15.358 1.00 30.07 83 GLU B C 1
ATOM 1641 O O . GLU B 1 83 ? 31.556 23.080 16.524 1.00 29.57 83 GLU B O 1
ATOM 1647 N N . PHE B 1 84 ? 31.301 24.085 14.516 1.00 27.00 84 PHE B N 1
ATOM 1648 C CA . PHE B 1 84 ? 30.170 24.948 14.877 1.00 25.34 84 PHE B CA 1
ATOM 1649 C C . PHE B 1 84 ? 28.967 24.060 15.232 1.00 28.79 84 PHE B C 1
ATOM 1650 O O . PHE B 1 84 ? 28.418 24.154 16.336 1.00 27.10 84 PHE B O 1
ATOM 1658 N N . GLU B 1 85 ? 28.596 23.165 14.301 1.00 27.72 85 GLU B N 1
ATOM 1659 C CA . GLU B 1 85 ? 27.486 22.235 14.456 1.00 26.53 85 GLU B CA 1
ATOM 1660 C C . GLU B 1 85 ? 27.672 21.335 15.673 1.00 27.73 85 GLU B C 1
ATOM 1661 O O . GLU B 1 85 ? 26.729 21.172 16.446 1.00 25.48 85 GLU B O 1
ATOM 1667 N N . GLU B 1 86 ? 28.897 20.832 15.899 1.00 25.11 86 GLU B N 1
ATOM 1668 C CA . GLU B 1 86 ? 29.163 19.963 17.054 1.00 24.78 86 GLU B CA 1
ATOM 1669 C C . GLU B 1 86 ? 28.962 20.719 18.372 1.00 27.22 86 GLU B C 1
ATOM 1670 O O . GLU B 1 86 ? 28.341 20.186 19.304 1.00 25.61 86 GLU B O 1
ATOM 1676 N N . GLU B 1 87 ? 29.454 21.980 18.445 1.00 23.80 87 GLU B N 1
ATOM 1677 C CA . GLU B 1 87 ? 29.303 22.756 19.669 1.00 22.11 87 GLU B CA 1
ATOM 1678 C C . GLU B 1 87 ? 27.838 23.103 19.907 1.00 23.82 87 GLU B C 1
ATOM 1679 O O . GLU B 1 87 ? 27.393 23.040 21.047 1.00 21.60 87 GLU B O 1
ATOM 1685 N N . LEU B 1 88 ? 27.089 23.443 18.836 1.00 21.46 88 LEU B N 1
ATOM 1686 C CA . LEU B 1 88 ? 25.675 23.804 18.982 1.00 21.04 88 LEU B CA 1
ATOM 1687 C C . LEU B 1 88 ? 24.868 22.621 19.485 1.00 23.50 88 LEU B C 1
ATOM 1688 O O . LEU B 1 88 ? 24.044 22.788 20.381 1.00 22.91 88 LEU B O 1
ATOM 1693 N N . LEU B 1 89 ? 25.139 21.425 18.942 1.00 22.08 89 LEU B N 1
ATOM 1694 C CA . LEU B 1 89 ? 24.454 20.213 19.365 1.00 21.90 89 LEU B CA 1
ATOM 1695 C C . LEU B 1 89 ? 24.843 19.845 20.796 1.00 24.45 89 LEU B C 1
ATOM 1696 O O . LEU B 1 89 ? 24.015 19.312 21.528 1.00 22.32 89 LEU B O 1
ATOM 1701 N N . PHE B 1 90 ? 26.084 20.148 21.206 1.00 20.97 90 PHE B N 1
ATOM 1702 C CA . PHE B 1 90 ? 26.523 19.867 22.572 1.00 19.84 90 PHE B CA 1
ATOM 1703 C C . PHE B 1 90 ? 25.769 20.773 23.559 1.00 21.43 90 PHE B C 1
ATOM 1704 O O . PHE B 1 90 ? 25.353 20.342 24.646 1.00 20.23 90 PHE B O 1
ATOM 1712 N N . LEU B 1 91 ? 25.594 22.053 23.178 1.00 19.34 91 LEU B N 1
ATOM 1713 C CA . LEU B 1 91 ? 24.868 22.962 24.044 1.00 19.75 91 LEU B CA 1
ATOM 1714 C C . LEU B 1 91 ? 23.371 22.668 24.022 1.00 21.47 91 LEU B C 1
ATOM 1715 O O . LEU B 1 91 ? 22.691 22.877 25.035 1.00 21.76 91 LEU B O 1
ATOM 1720 N N . PHE B 1 92 ? 22.854 22.225 22.857 1.00 19.17 92 PHE B N 1
ATOM 1721 C CA . PHE B 1 92 ? 21.429 21.929 22.703 1.00 19.39 92 PHE B CA 1
ATOM 1722 C C . PHE B 1 92 ? 21.216 20.601 21.981 1.00 21.73 92 PHE B C 1
ATOM 1723 O O . PHE B 1 92 ? 20.940 20.579 20.764 1.00 23.71 92 PHE B O 1
ATOM 1731 N N . PRO B 1 93 ? 21.298 19.482 22.729 1.00 21.59 93 PRO B N 1
ATOM 1732 C CA . PRO B 1 93 ? 21.085 18.160 22.107 1.00 21.55 93 PRO B CA 1
ATOM 1733 C C . PRO B 1 93 ? 19.760 18.020 21.353 1.00 25.86 93 PRO B C 1
ATOM 1734 O O . PRO B 1 93 ? 19.660 17.210 20.430 1.00 24.42 93 PRO B O 1
ATOM 1738 N N . ASN B 1 94 ? 18.737 18.805 21.753 1.00 23.73 94 ASN B N 1
ATOM 1739 C CA . ASN B 1 94 ? 17.425 18.741 21.121 1.00 24.07 94 ASN B CA 1
ATOM 1740 C C . ASN B 1 94 ? 17.228 19.863 20.100 1.00 27.59 94 ASN B C 1
ATOM 1741 O O . ASN B 1 94 ? 16.080 20.226 19.813 1.00 26.87 94 ASN B O 1
ATOM 1746 N N . LYS B 1 95 ? 18.329 20.370 19.515 1.00 24.57 95 LYS B N 1
ATOM 1747 C CA . LYS B 1 95 ? 18.282 21.530 18.611 1.00 25.75 95 LYS B CA 1
ATOM 1748 C C . LYS B 1 95 ? 17.367 21.326 17.387 1.00 27.71 95 LYS B C 1
ATOM 1749 O O . LYS B 1 95 ? 16.747 22.289 16.959 1.00 27.25 95 LYS B O 1
ATOM 1755 N N . GLU B 1 96 ? 17.255 20.104 16.847 1.00 25.50 96 GLU B N 1
ATOM 1756 C CA . GLU B 1 96 ? 16.378 19.907 15.676 1.00 27.08 96 GLU B CA 1
ATOM 1757 C C . GLU B 1 96 ? 14.919 20.170 16.032 1.00 30.90 96 GLU B C 1
ATOM 1758 O O . GLU B 1 96 ? 14.262 20.936 15.327 1.00 30.54 96 GLU B O 1
ATOM 1764 N N . ALA B 1 97 ? 14.440 19.610 17.162 1.00 28.56 97 ALA B N 1
ATOM 1765 C CA . ALA B 1 97 ? 13.073 19.824 17.657 1.00 29.33 97 ALA B CA 1
ATOM 1766 C C . ALA B 1 97 ? 12.873 21.300 18.055 1.00 31.35 97 ALA B C 1
ATOM 1767 O O . ALA B 1 97 ? 11.799 21.852 17.805 1.00 30.93 97 ALA B O 1
ATOM 1769 N N . ILE B 1 98 ? 13.915 21.956 18.614 1.00 25.89 98 ILE B N 1
ATOM 1770 C CA . ILE B 1 98 ? 13.846 23.385 18.937 1.00 24.28 98 ILE B CA 1
ATOM 1771 C C . ILE B 1 98 ? 13.593 24.201 17.657 1.00 29.74 98 ILE B C 1
ATOM 1772 O O . ILE B 1 98 ? 12.749 25.101 17.661 1.00 31.40 98 ILE B O 1
ATOM 1777 N N . LEU B 1 99 ? 14.339 23.892 16.575 1.00 27.40 99 LEU B N 1
ATOM 1778 C CA . LEU B 1 99 ? 14.212 24.604 15.295 1.00 27.53 99 LEU B CA 1
ATOM 1779 C C . LEU B 1 99 ? 12.823 24.430 14.681 1.00 31.51 99 LEU B C 1
ATOM 1780 O O . LEU B 1 99 ? 12.222 25.420 14.269 1.00 32.81 99 LEU B O 1
ATOM 1785 N N . PHE B 1 100 ? 12.309 23.188 14.628 1.00 28.20 100 PHE B N 1
ATOM 1786 C CA . PHE B 1 100 ? 10.961 22.934 14.099 1.00 28.93 100 PHE B CA 1
ATOM 1787 C C . PHE B 1 100 ? 9.888 23.602 14.976 1.00 36.43 100 PHE B C 1
ATOM 1788 O O . PHE B 1 100 ? 8.952 24.183 14.429 1.00 36.87 100 PHE B O 1
ATOM 1796 N N . ASN B 1 101 ? 10.055 23.590 16.326 1.00 35.00 101 ASN B N 1
ATOM 1797 C CA . ASN B 1 101 ? 9.104 24.232 17.245 1.00 35.50 101 ASN B CA 1
ATOM 1798 C C . ASN B 1 101 ? 9.106 25.737 17.072 1.00 38.83 101 ASN B C 1
ATOM 1799 O O . ASN B 1 101 ? 8.039 26.344 17.134 1.00 38.63 101 ASN B O 1
ATOM 1804 N N . LEU B 1 102 ? 10.284 26.327 16.800 1.00 34.69 102 LEU B N 1
ATOM 1805 C CA . LEU B 1 102 ? 10.419 27.754 16.507 1.00 34.35 102 LEU B CA 1
ATOM 1806 C C . LEU B 1 102 ? 9.655 28.095 15.229 1.00 38.38 102 LEU B C 1
ATOM 1807 O O . LEU B 1 102 ? 8.924 29.088 15.210 1.00 39.94 102 LEU B O 1
ATOM 1812 N N . ILE B 1 103 ? 9.791 27.253 14.183 1.00 34.27 103 ILE B N 1
ATOM 1813 C CA . ILE B 1 103 ? 9.067 27.452 12.916 1.00 36.32 103 ILE B CA 1
ATOM 1814 C C . ILE B 1 103 ? 7.551 27.495 13.193 1.00 43.11 103 ILE B C 1
ATOM 1815 O O . ILE B 1 103 ? 6.880 28.436 12.753 1.00 45.55 103 ILE B O 1
ATOM 1820 N N . ASN B 1 104 ? 7.026 26.497 13.942 1.00 38.76 104 ASN B N 1
ATOM 1821 C CA . ASN B 1 104 ? 5.586 26.392 14.238 1.00 41.02 104 ASN B CA 1
ATOM 1822 C C . ASN B 1 104 ? 5.034 27.562 15.007 1.00 47.88 104 ASN B C 1
ATOM 1823 O O . ASN B 1 104 ? 3.907 27.985 14.791 1.00 49.87 104 ASN B O 1
ATOM 1828 N N . LYS B 1 105 ? 5.819 28.063 15.925 1.00 44.37 105 LYS B N 1
ATOM 1829 C CA . LYS B 1 105 ? 5.389 29.118 16.805 1.00 44.51 105 LYS B CA 1
ATOM 1830 C C . LYS B 1 105 ? 5.385 30.511 16.165 1.00 49.71 105 LYS B C 1
ATOM 1831 O O . LYS B 1 105 ? 4.510 31.321 16.484 1.00 51.60 105 LYS B O 1
ATOM 1837 N N . LEU B 1 106 ? 6.385 30.818 15.330 1.00 45.91 106 LEU B N 1
ATOM 1838 C CA . LEU B 1 106 ? 6.563 32.168 14.801 1.00 46.65 106 LEU B CA 1
ATOM 1839 C C . LEU B 1 106 ? 5.801 32.444 13.520 1.00 52.13 106 LEU B C 1
ATOM 1840 O O . LEU B 1 106 ? 5.690 33.601 13.125 1.00 51.42 106 LEU B O 1
ATOM 1845 N N . PHE B 1 107 ? 5.235 31.396 12.919 1.00 50.83 107 PHE B N 1
ATOM 1846 C CA . PHE B 1 107 ? 4.403 31.538 11.738 1.00 54.16 107 PHE B CA 1
ATOM 1847 C C . PHE B 1 107 ? 2.982 31.958 12.159 1.00 63.41 107 PHE B C 1
ATOM 1848 O O . PHE B 1 107 ? 2.411 32.841 11.520 1.00 65.68 107 PHE B O 1
ATOM 1856 N N . GLN B 1 108 ? 2.434 31.342 13.244 1.00 60.94 108 GLN B N 1
ATOM 1857 C CA . GLN B 1 108 ? 1.077 31.568 13.776 1.00 93.86 108 GLN B CA 1
ATOM 1858 C C . GLN B 1 108 ? 0.808 33.042 14.163 1.00 120.06 108 GLN B C 1
ATOM 1859 O O . GLN B 1 108 ? 1.729 33.810 14.439 1.00 80.50 108 GLN B O 1
#

Radius of gyration: 18.75 Å; Cα contacts (8 Å, |Δi|>4): 248; chains: 2; bounding box: 45×47×43 Å

B-factor: mean 37.71, std 16.58, range [18.69, 126.87]

Secondary structure (DSSP, 8-state):
---HHHHHHHHHHHHHHTT-GGGTTT-EEEEE--SS-SEEEETTTTEEEEETTTGGG--HHHHHHHHHHHHHHHHH-SS--HHHHHHHHHH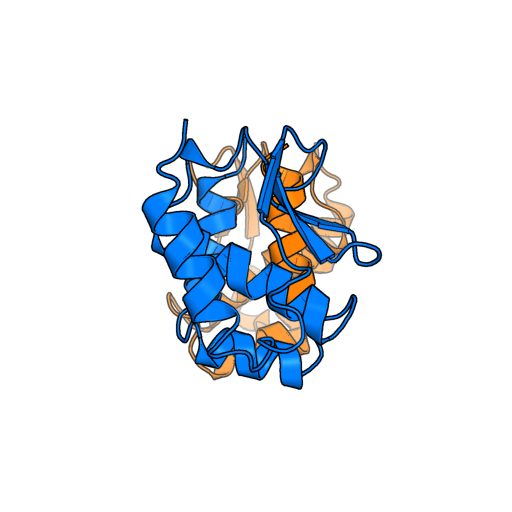-TTHHHHHHHHHHHH--/---HHHHHHHHHHHHHHTT-GGGTTT-EEEEE--SS-SEEEETTTTEEEEETTTGGG--HHHHHHHHHHHHHHHHH-SS--HHHHHHHHHH-TTHHHHHHHHHHHHH-

CATH classification: 3.30.2010.10

Organism: Methanocaldococcus jannaschii (strain ATCC 43067 / DSM 2661 / JAL-1 / JCM 10045 / NBRC 100440) (NCBI:txid243232)

Foldseek 3Di:
DPDVVLVVVLLVVLCVLVVVVVCVVQEDEDEEADDPDQWAADLVRNYIYGHNVCVVQDDSVRSSLVSNLRVLCNVPNDDCDVVSVVVSCVSPVPVVVVVVVVVVSDDD/DPDVVLVVVLLVVLCVVVVNVVCVVQEDEDEEADDPDQWAADPPRNYIYGHNVCVVQDDSVLSSLSSNLRVLCVVPNDDCPVVNVVVSCVSPVPVVVSVVVSVVRVVD